Protein AF-A0AAE1V1W0-F1 (afdb_monomer)

Foldseek 3Di:
DVVVVVVVVVVVVVVVVVVPPPPPPPPDDDDDDDPVDDPDDPDLRVVVVCVVPPPPPDQAEDAPDAAQPDDDPHHDQLVVVLVVLQVVLVSQCVVCPPPPDGHFYEDDNHADDLVRLLSNCLRNLVRGAAYEHEDQQQEEQPDPCSLVLLVDLVSLLVVLVSVVSNVVSCVVSVGNHYYDHPYYQNYPPNHYPPDSPDPSVVSSVVSSVCSNVPDDPQPFPFDFDPDDPDDDDGDTDGDRPPDPDD

pLDDT: mean 72.76, std 20.19, range [32.19, 97.06]

Radius of gyration: 28.78 Å; Cα contacts (8 Å, |Δi|>4): 276; chains: 1; bounding box: 91×74×62 Å

InterPro domains:
  IPR005199 Glycoside hydrolase, family 79 [PF03662] (65-202)
  IPR017853 Glycoside hydrolase superfamily [SSF51445] (65-202)

Secondary structure (DSSP, 8-state):
-HHHHHHHHHHHHHHHHHHT--------------TTS-S--SSHHHHHHHHT-TT-----EE---SSTTTTSS----HHHHHHHHHHHHHHHHHHTTT-S---EEEEEEEE--HHHHHHHHHHHTTS-SEEEEEE--SEETT-TTHHHHHH-HHHHTHHHHHHHHHHHHHHHTT--PEEEEEEE-SEESS--TTTTTSHHHHHHHHHHHHHHTSS----B--------SSS--------BTT----

Organism: NCBI:txid243964

Sequence (246 aa):
MASLFSCFLGLYFMLLLMYCSQSSRILEGTLYIDGSAAIAKINEDFICATLDYPTLDVQNFFFPGNELNGLAGATIAADQYSRDVITLHKLVQDIYKGKDVMPLILAPGGIFDAVWFSKFIDKASNSLQVVTHHIYNVGAGNDSKLVQKILYPSHLDEDSKIFRNLQGILCNYGTSAVAWVGESGGVFNSGRDLVSNTFVSSDGITLLLINMHGGTTVNVSLSVGLADAYKTPVLLRITNDQNLKH

Nearest PDB structures (foldseek):
  5e98-assembly1_A  TM=8.658E-01  e=5.482E-08  Homo sapiens
  8cqi-assembly1_A  TM=8.620E-01  e=7.967E-08  Homo sapiens
  8e07-assembly1_A  TM=8.560E-01  e=6.608E-08  Homo sapiens
  5l9z-assembly1_A  TM=8.672E-01  e=1.581E-07  Homo sapiens
  6zdm-assembly1_AAA  TM=8.629E-01  e=2.298E-07  Homo sapiens

Mean predicted aligned error: 15.81 Å

Structure (mmCIF, N/CA/C/O backbone):
data_AF-A0AAE1V1W0-F1
#
_entry.id   AF-A0AAE1V1W0-F1
#
loop_
_atom_site.group_PDB
_atom_site.id
_atom_site.type_symbol
_atom_site.label_atom_id
_atom_site.label_alt_id
_atom_site.label_comp_id
_atom_site.label_asym_id
_atom_site.label_entity_id
_atom_site.label_seq_id
_atom_site.pdbx_PDB_ins_code
_atom_site.Cartn_x
_atom_site.Cartn_y
_atom_site.Cartn_z
_atom_site.occupancy
_atom_site.B_iso_or_equiv
_atom_site.auth_seq_id
_atom_site.auth_comp_id
_atom_site.auth_asym_id
_atom_site.auth_atom_id
_atom_site.pdbx_PDB_model_num
ATOM 1 N N . MET A 1 1 ? -75.968 10.535 -26.976 1.00 53.94 1 MET A N 1
ATOM 2 C CA . MET A 1 1 ? -74.744 9.815 -26.546 1.00 53.94 1 MET A CA 1
ATOM 3 C C . MET A 1 1 ? -73.443 10.519 -26.949 1.00 53.94 1 MET A C 1
ATOM 5 O O . MET A 1 1 ? -72.463 10.343 -26.244 1.00 53.94 1 MET A O 1
ATOM 9 N N . ALA A 1 2 ? -73.418 11.366 -27.990 1.00 52.56 2 ALA A N 1
ATOM 10 C CA . ALA A 1 2 ? -72.211 12.113 -28.378 1.00 52.56 2 ALA A CA 1
ATOM 11 C C . ALA A 1 2 ? -71.812 13.262 -27.418 1.00 52.56 2 ALA A C 1
ATOM 13 O O . ALA A 1 2 ? -70.627 13.519 -27.257 1.00 52.56 2 ALA A O 1
ATOM 14 N N . SER A 1 3 ? -72.759 13.921 -26.730 1.00 55.62 3 SER A N 1
ATOM 15 C CA . SER A 1 3 ? -72.440 15.079 -25.866 1.00 55.62 3 SER A CA 1
ATOM 16 C C . SER A 1 3 ? -71.793 14.716 -24.524 1.00 55.62 3 SER A C 1
ATOM 18 O O . SER A 1 3 ? -70.996 15.487 -24.001 1.00 55.62 3 SER A O 1
ATOM 20 N N . LEU A 1 4 ? -72.091 13.532 -23.978 1.00 54.47 4 LEU A N 1
ATOM 21 C CA . LEU A 1 4 ? -71.487 13.056 -22.728 1.00 54.47 4 LEU A CA 1
ATOM 22 C C . LEU A 1 4 ? -70.007 12.696 -22.920 1.00 54.47 4 LEU A C 1
ATOM 24 O O . LEU A 1 4 ? -69.193 13.000 -22.055 1.00 54.47 4 LEU A O 1
ATOM 28 N N . PHE A 1 5 ? -69.636 12.136 -24.077 1.00 58.16 5 PHE A N 1
ATOM 29 C CA . PHE A 1 5 ? -68.247 11.773 -24.383 1.00 58.16 5 PHE A CA 1
ATOM 30 C C . PHE A 1 5 ? -67.328 13.001 -24.501 1.00 58.16 5 PHE A C 1
ATOM 32 O O . PHE A 1 5 ? -66.190 12.969 -24.035 1.00 58.16 5 PHE A O 1
ATOM 39 N N . SER A 1 6 ? -67.834 14.114 -25.044 1.00 58.25 6 SER A N 1
ATOM 40 C CA . SER A 1 6 ? -67.089 15.377 -25.129 1.00 58.25 6 SER A CA 1
ATOM 41 C C . SER A 1 6 ? -66.817 16.000 -23.753 1.00 58.25 6 SER A C 1
ATOM 43 O O . SER A 1 6 ? -65.741 16.556 -23.540 1.00 58.25 6 SER A O 1
ATOM 45 N N . CYS A 1 7 ? -67.743 15.863 -22.795 1.00 59.81 7 CYS A N 1
ATOM 46 C CA . CYS A 1 7 ? -67.535 16.340 -21.424 1.00 59.81 7 CYS A CA 1
ATOM 47 C C . CYS A 1 7 ? -66.462 15.537 -20.675 1.00 59.81 7 CYS A C 1
ATOM 49 O O . CYS A 1 7 ? -65.636 16.134 -19.986 1.00 59.81 7 CYS A O 1
ATOM 51 N N . PHE A 1 8 ? -66.428 14.209 -20.830 1.00 62.69 8 PHE A N 1
ATOM 52 C CA . PHE A 1 8 ? -65.421 13.376 -20.159 1.00 62.69 8 PHE A CA 1
ATOM 53 C C . PHE A 1 8 ? -64.007 13.601 -20.706 1.00 62.69 8 PHE A C 1
ATOM 55 O O . PHE A 1 8 ? -63.056 13.634 -19.927 1.00 62.69 8 PHE A O 1
ATOM 62 N N . LEU A 1 9 ? -63.863 13.839 -22.015 1.00 65.38 9 LEU A N 1
ATOM 63 C CA . LEU A 1 9 ? -62.565 14.160 -22.610 1.00 65.38 9 LEU A CA 1
ATOM 64 C C . LEU A 1 9 ? -62.051 15.535 -22.148 1.00 65.38 9 LEU A C 1
ATOM 66 O O . LEU A 1 9 ? -60.865 15.679 -21.862 1.00 65.38 9 LEU A O 1
ATOM 70 N N . GLY A 1 10 ? -62.945 16.521 -22.003 1.00 68.44 10 GLY A N 1
ATOM 71 C CA . GLY A 1 10 ? -62.604 17.846 -21.473 1.00 68.44 10 GLY A CA 1
ATOM 72 C C . GLY A 1 10 ? -62.166 17.817 -20.004 1.00 68.44 10 GLY A C 1
ATOM 73 O O . GLY A 1 10 ? -61.178 18.455 -19.647 1.00 68.44 10 GLY A O 1
ATOM 74 N N . LEU A 1 11 ? -62.847 17.030 -19.163 1.00 66.62 11 LEU A N 1
ATOM 75 C CA . LEU A 1 11 ? -62.463 16.826 -17.759 1.00 66.62 11 LEU A CA 1
ATOM 76 C C . LEU A 1 11 ? -61.125 16.090 -17.626 1.00 66.62 11 LEU A C 1
ATOM 78 O O . LEU A 1 11 ? -60.307 16.469 -16.791 1.00 66.62 11 LEU A O 1
ATOM 82 N N . TYR A 1 12 ? -60.870 15.090 -18.474 1.00 69.06 12 TYR A N 1
ATOM 83 C CA . TYR A 1 12 ? -59.588 14.383 -18.505 1.00 69.06 12 TYR A CA 1
ATOM 84 C C . TYR A 1 12 ? -58.437 15.300 -18.942 1.00 69.06 12 TYR A C 1
ATOM 86 O O . TYR A 1 12 ? -57.369 15.274 -18.337 1.00 69.06 12 TYR A O 1
ATOM 94 N N . PHE A 1 13 ? -58.663 16.171 -19.932 1.00 65.25 13 PHE A N 1
ATOM 95 C CA . PHE A 1 13 ? -57.659 17.137 -20.389 1.00 65.25 13 PHE A CA 1
ATOM 96 C C . PHE A 1 13 ? -57.386 18.238 -19.349 1.00 65.25 13 PHE A C 1
ATOM 98 O O . PHE A 1 13 ? -56.236 18.618 -19.149 1.00 65.25 13 PHE A O 1
ATOM 105 N N . MET A 1 14 ? -58.414 18.700 -18.625 1.00 63.81 14 MET A N 1
ATOM 106 C CA . MET A 1 14 ? -58.261 19.622 -17.486 1.00 63.81 14 MET A CA 1
ATOM 107 C C . MET A 1 14 ? -57.487 18.985 -16.322 1.00 63.81 14 MET A C 1
ATOM 109 O O . MET A 1 14 ? -56.616 19.629 -15.740 1.00 63.81 14 MET A O 1
ATOM 113 N N . LEU A 1 15 ? -57.747 17.710 -16.013 1.00 62.84 15 LEU A N 1
ATOM 114 C CA . LEU A 1 15 ? -56.989 16.959 -15.006 1.00 62.84 15 LEU A CA 1
ATOM 115 C C . LEU A 1 15 ? -55.528 16.734 -15.432 1.00 62.84 15 LEU A C 1
ATOM 117 O O . LEU A 1 15 ? -54.634 16.846 -14.596 1.00 62.84 15 LEU A O 1
ATOM 121 N N . LEU A 1 16 ? -55.263 16.494 -16.723 1.00 60.56 16 LEU A N 1
ATOM 122 C CA . LEU A 1 16 ? -53.900 16.399 -17.267 1.00 60.56 16 LEU A CA 1
ATOM 123 C C . LEU A 1 16 ? -53.148 17.738 -17.214 1.00 60.56 16 LEU A C 1
ATOM 125 O O . LEU A 1 16 ? -51.965 17.757 -16.879 1.00 60.56 16 LEU A O 1
ATOM 129 N N . LEU A 1 17 ? -53.829 18.857 -17.487 1.00 57.91 17 LEU A N 1
ATOM 130 C CA . LEU A 1 17 ? -53.253 20.201 -17.362 1.00 57.91 17 LEU A CA 1
ATOM 131 C C . LEU A 1 17 ? -52.944 20.561 -15.898 1.00 57.91 17 LEU A C 1
ATOM 133 O O . LEU A 1 17 ? -51.927 21.199 -15.641 1.00 57.91 17 LEU A O 1
ATOM 137 N N . MET A 1 18 ? -53.748 20.096 -14.932 1.00 56.03 18 MET A N 1
ATOM 138 C CA . MET A 1 18 ? -53.449 20.243 -13.497 1.00 56.03 18 MET A CA 1
ATOM 139 C C . MET A 1 18 ? -52.295 19.348 -13.013 1.00 56.03 18 MET A C 1
ATOM 141 O O . MET A 1 18 ? -51.579 19.727 -12.089 1.00 56.03 18 MET A O 1
ATOM 145 N N . TYR A 1 19 ? -52.077 18.179 -13.626 1.00 52.38 19 TYR A N 1
ATOM 146 C CA . TYR A 1 19 ? -50.937 17.311 -13.291 1.00 52.38 19 TYR A CA 1
ATOM 147 C C . TYR A 1 19 ? -49.599 17.859 -13.821 1.00 52.38 19 TYR A C 1
ATOM 149 O O . TYR A 1 19 ? -48.536 17.515 -13.306 1.00 52.38 19 TYR A O 1
ATOM 157 N N . CYS A 1 20 ? -49.651 18.760 -14.807 1.00 46.25 20 CYS A N 1
ATOM 158 C CA . CYS A 1 20 ? -48.499 19.459 -15.374 1.00 46.25 20 CYS A CA 1
ATOM 159 C C . CYS A 1 20 ? -48.350 20.890 -14.818 1.00 46.25 20 CYS A C 1
ATOM 161 O O . CYS A 1 20 ? -48.001 21.821 -15.539 1.00 46.25 20 CYS A O 1
ATOM 163 N N . SER A 1 21 ? -48.610 21.083 -13.523 1.00 50.16 21 SER A N 1
ATOM 164 C CA . SER A 1 21 ? -48.250 22.314 -12.809 1.00 50.16 21 SER A CA 1
ATOM 165 C C . SER A 1 21 ? -47.586 22.024 -11.462 1.00 50.16 21 SER A C 1
ATOM 167 O O . SER A 1 21 ? -47.847 22.705 -10.466 1.00 50.16 21 SER A O 1
ATOM 169 N N . GLN A 1 22 ? -46.706 21.018 -11.403 1.00 53.62 22 GLN A N 1
ATOM 170 C CA . GLN A 1 22 ? -45.717 20.993 -10.330 1.00 53.62 22 GLN A CA 1
ATOM 171 C C . GLN A 1 22 ? -44.742 22.141 -10.577 1.00 53.62 22 GLN A C 1
ATOM 173 O O . GLN A 1 22 ? -43.796 22.030 -11.350 1.00 53.62 22 GLN A O 1
ATOM 178 N N . SER A 1 23 ? -45.028 23.275 -9.941 1.00 54.66 23 SER A N 1
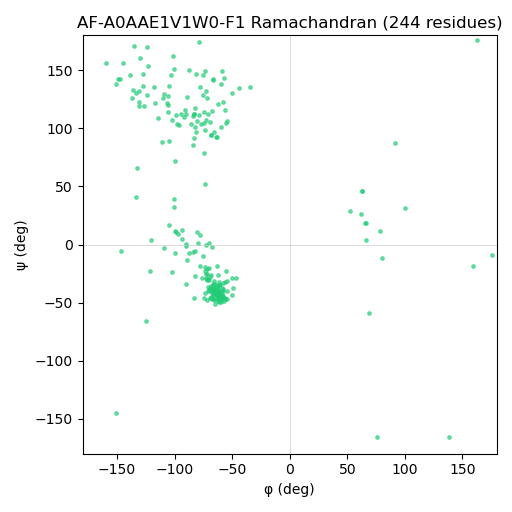ATOM 179 C CA . SER A 1 23 ? -44.055 24.341 -9.757 1.00 54.66 23 SER A CA 1
ATOM 180 C C . SER A 1 23 ? -42.839 23.720 -9.078 1.00 54.66 23 SER A C 1
ATOM 182 O O . SER A 1 23 ? -42.889 23.356 -7.900 1.00 54.66 23 SER A O 1
ATOM 184 N N . SER A 1 24 ? -41.762 23.535 -9.840 1.00 54.66 24 SER A N 1
ATOM 185 C CA . SER A 1 24 ? -40.445 23.267 -9.288 1.00 54.66 24 SER A CA 1
ATOM 186 C C . SER A 1 24 ? -40.103 24.461 -8.405 1.00 54.66 24 SER A C 1
ATOM 188 O O . SER A 1 24 ? -39.768 25.535 -8.907 1.00 54.66 24 SER A O 1
ATOM 190 N N . ARG A 1 25 ? -40.253 24.305 -7.086 1.00 51.91 25 ARG A N 1
ATOM 191 C CA . ARG A 1 25 ? -39.795 25.308 -6.127 1.00 51.91 25 ARG A CA 1
ATOM 192 C C . ARG A 1 25 ? -38.274 25.358 -6.221 1.00 51.91 25 ARG A C 1
ATOM 194 O O . ARG A 1 25 ? -37.592 24.525 -5.635 1.00 51.91 25 ARG A O 1
ATOM 201 N N . ILE A 1 26 ? -37.756 26.308 -6.991 1.00 51.34 26 ILE A N 1
ATOM 202 C CA . ILE A 1 26 ? -36.340 26.657 -6.962 1.00 51.34 26 ILE A CA 1
ATOM 203 C C . ILE A 1 26 ? -36.129 27.395 -5.642 1.00 51.34 26 ILE A C 1
ATOM 205 O O . ILE A 1 26 ? -36.627 28.504 -5.452 1.00 51.34 26 ILE A O 1
ATOM 209 N N . LEU A 1 27 ? -35.478 26.729 -4.691 1.00 45.75 27 LEU A N 1
ATOM 210 C CA . LEU A 1 27 ? -35.054 27.346 -3.444 1.00 45.75 27 LEU A CA 1
ATOM 211 C C . LEU A 1 27 ? -33.744 28.085 -3.741 1.00 45.75 27 LEU A C 1
ATOM 213 O O . LEU A 1 27 ? -32.684 27.469 -3.803 1.00 45.75 27 LEU A O 1
ATOM 217 N N . GLU A 1 28 ? -33.820 29.389 -3.998 1.00 46.62 28 GLU A N 1
ATOM 218 C CA . GLU A 1 28 ? -32.618 30.216 -4.112 1.00 46.62 28 GLU A CA 1
ATOM 219 C C . GLU A 1 28 ? -31.991 30.370 -2.722 1.00 46.62 28 GLU A C 1
ATOM 221 O O . GLU A 1 28 ? -32.573 30.969 -1.818 1.00 46.62 28 GLU A O 1
ATOM 226 N N . GLY A 1 29 ? -30.815 29.770 -2.539 1.00 49.72 29 GLY A N 1
ATOM 227 C CA . GLY A 1 29 ? -29.989 29.931 -1.350 1.00 49.72 29 GLY A CA 1
ATOM 228 C C . GLY A 1 29 ? -28.787 30.811 -1.667 1.00 49.72 29 GLY A C 1
ATOM 229 O O . GLY A 1 29 ? -28.054 30.545 -2.617 1.00 49.72 29 GLY A O 1
ATOM 230 N N . THR A 1 30 ? -28.564 31.848 -0.867 1.00 47.75 30 THR A N 1
ATOM 231 C CA . THR A 1 30 ? -27.369 32.690 -0.978 1.00 47.75 30 THR A CA 1
ATOM 232 C C . THR A 1 30 ? -26.268 32.112 -0.093 1.00 47.75 30 THR A C 1
ATOM 234 O O . THR A 1 30 ? -26.389 32.125 1.131 1.00 47.75 30 THR A O 1
ATOM 237 N N . LEU A 1 31 ? -25.190 31.605 -0.698 1.00 42.28 31 LEU A N 1
ATOM 238 C CA . LEU A 1 31 ? -24.003 31.138 0.022 1.00 42.28 31 LEU A CA 1
ATOM 239 C C . LEU A 1 31 ? -23.088 32.328 0.344 1.00 42.28 31 LEU A C 1
ATOM 241 O O . LEU A 1 31 ? -22.494 32.919 -0.557 1.00 42.28 31 LEU A O 1
ATOM 245 N N . TYR A 1 32 ? -22.955 32.662 1.627 1.00 47.75 32 TYR A N 1
ATOM 246 C CA . TYR A 1 32 ? -21.957 33.617 2.113 1.00 47.75 32 TYR A CA 1
ATOM 247 C C . TYR A 1 32 ? -20.706 32.864 2.572 1.00 47.75 32 TYR A C 1
ATOM 249 O O . TYR A 1 32 ? -20.746 32.145 3.567 1.00 47.75 32 TYR A O 1
ATOM 257 N N . ILE A 1 33 ? -19.596 33.033 1.848 1.00 53.56 33 ILE A N 1
ATOM 258 C CA . ILE A 1 33 ? -18.285 32.514 2.255 1.00 53.56 33 ILE A CA 1
ATOM 259 C C . ILE A 1 33 ? -17.536 33.644 2.963 1.00 53.56 33 ILE A C 1
ATOM 261 O O . ILE A 1 33 ? -17.034 34.565 2.318 1.00 53.56 33 ILE A O 1
ATOM 265 N N . ASP A 1 34 ? -17.485 33.591 4.292 1.00 57.88 34 ASP A N 1
ATOM 266 C CA . ASP A 1 34 ? -16.660 34.496 5.090 1.00 57.88 34 ASP A CA 1
ATOM 267 C C . ASP A 1 34 ? -15.193 34.041 5.030 1.00 57.88 34 ASP A C 1
ATOM 269 O O . ASP A 1 34 ? -14.798 33.063 5.658 1.00 57.88 34 ASP A O 1
ATOM 273 N N . GLY A 1 35 ? -14.375 34.747 4.246 1.00 51.53 35 GLY A N 1
ATOM 274 C CA . GLY A 1 35 ? -12.949 34.448 4.081 1.00 51.53 35 GLY A CA 1
ATOM 275 C C . GLY A 1 35 ? -12.070 34.798 5.289 1.00 51.53 35 GLY A C 1
ATOM 276 O O . GLY A 1 35 ? -10.859 34.599 5.220 1.00 51.53 35 GLY A O 1
ATOM 277 N N . SER A 1 36 ? -12.638 35.343 6.372 1.00 63.47 36 SER A N 1
ATOM 278 C CA . SER A 1 36 ? -11.893 35.718 7.582 1.00 63.47 36 SER A CA 1
ATOM 279 C C . SER A 1 36 ? -11.773 34.589 8.615 1.00 63.47 36 SER A C 1
ATOM 281 O O . SER A 1 36 ? -10.929 34.669 9.511 1.00 63.47 36 SER A O 1
ATOM 283 N N . ALA A 1 37 ? -12.546 33.508 8.462 1.00 51.81 37 ALA A N 1
ATOM 284 C CA . ALA A 1 37 ? -12.490 32.320 9.306 1.00 51.81 37 ALA A CA 1
ATOM 285 C C . ALA A 1 37 ? -12.546 31.042 8.455 1.00 51.81 37 ALA A C 1
ATOM 287 O O . ALA A 1 37 ? -13.389 30.895 7.575 1.00 51.81 37 ALA A O 1
ATOM 288 N N . ALA A 1 38 ? -11.656 30.083 8.726 1.00 48.50 38 ALA A N 1
ATOM 289 C CA . ALA A 1 38 ? -11.769 28.756 8.128 1.00 48.50 38 ALA A CA 1
ATOM 290 C C . ALA A 1 38 ? -13.024 28.066 8.689 1.00 48.50 38 ALA A C 1
ATOM 292 O O . ALA A 1 38 ? -13.084 27.793 9.885 1.00 48.50 38 ALA A O 1
ATOM 293 N N . ILE A 1 39 ? -14.011 27.806 7.824 1.00 51.88 39 ILE A N 1
ATOM 294 C CA . ILE A 1 39 ? -15.275 27.131 8.180 1.00 51.88 39 ILE A CA 1
ATOM 295 C C . ILE A 1 39 ? -15.052 25.626 8.414 1.00 51.88 39 ILE A C 1
ATOM 297 O O . ILE A 1 39 ? -15.816 24.993 9.131 1.00 51.88 39 ILE A O 1
ATOM 301 N N . ALA A 1 40 ? -13.982 25.070 7.843 1.00 45.41 40 ALA A N 1
ATOM 302 C CA . ALA A 1 40 ? -13.532 23.706 8.073 1.00 45.41 40 ALA A CA 1
ATOM 303 C C . ALA A 1 40 ? -12.003 23.646 7.985 1.00 45.41 40 ALA A C 1
ATOM 305 O O . ALA A 1 40 ? -11.391 24.320 7.147 1.00 45.41 40 ALA A O 1
ATOM 306 N N . LYS A 1 41 ? -11.375 22.838 8.837 1.00 47.16 41 LYS A N 1
ATOM 307 C CA . LYS A 1 41 ? -9.970 22.437 8.694 1.00 47.16 41 LYS A CA 1
ATOM 308 C C . LYS A 1 41 ? -9.915 21.020 8.118 1.00 47.16 41 LYS A C 1
ATOM 310 O O . LYS A 1 41 ? -10.891 20.283 8.134 1.00 47.16 41 LYS A O 1
ATOM 315 N N . ILE A 1 42 ? -8.768 20.617 7.573 1.00 50.28 42 ILE A N 1
ATOM 316 C CA . ILE A 1 42 ? -8.551 19.217 7.173 1.00 50.28 42 ILE A CA 1
ATOM 317 C C . ILE A 1 42 ? -8.332 18.414 8.468 1.00 50.28 42 ILE A C 1
ATOM 319 O O . ILE A 1 42 ? -7.204 18.208 8.906 1.00 50.28 42 ILE A O 1
ATOM 323 N N . ASN A 1 43 ? -9.423 18.098 9.159 1.00 59.56 43 ASN A N 1
ATOM 324 C CA . ASN A 1 43 ? -9.496 17.370 10.428 1.00 59.56 43 ASN A CA 1
ATOM 325 C C . ASN A 1 43 ? -10.847 16.610 10.480 1.00 59.56 43 ASN A C 1
ATOM 327 O O . ASN A 1 43 ? -11.322 16.136 9.448 1.00 59.56 43 ASN A O 1
ATOM 331 N N . GLU A 1 44 ? -11.470 16.485 11.656 1.00 60.56 44 GLU A N 1
ATOM 332 C CA . GLU A 1 44 ? -12.825 15.934 11.822 1.00 60.56 44 GLU A CA 1
ATOM 333 C C . GLU A 1 44 ? -13.874 16.566 10.890 1.00 60.56 44 GLU A C 1
ATOM 335 O O . GLU A 1 44 ? -14.782 15.863 10.448 1.00 60.56 44 GLU A O 1
ATOM 340 N N . ASP A 1 45 ? -13.695 17.833 10.496 1.00 62.75 45 ASP A N 1
ATOM 341 C CA . ASP A 1 45 ? -14.627 18.555 9.627 1.00 62.75 45 ASP A CA 1
ATOM 342 C C . ASP A 1 45 ? -14.765 17.894 8.243 1.00 62.75 45 ASP A C 1
ATOM 344 O O . ASP A 1 45 ? -15.851 17.895 7.669 1.00 62.75 45 ASP A O 1
ATOM 348 N N . PHE A 1 46 ? -13.703 17.268 7.711 1.00 62.44 46 PHE A N 1
ATOM 349 C CA . PHE A 1 46 ? -13.772 16.531 6.438 1.00 62.44 46 PHE A CA 1
ATOM 350 C C . PHE A 1 46 ? -14.602 15.245 6.565 1.00 62.44 46 PHE A C 1
ATOM 352 O O . PHE A 1 46 ? -15.379 14.897 5.671 1.00 62.44 46 PHE A O 1
ATOM 359 N N . ILE A 1 47 ? -14.458 14.545 7.694 1.00 62.47 47 ILE A N 1
ATOM 360 C CA . ILE A 1 47 ? -15.204 13.315 7.973 1.00 62.47 47 ILE A CA 1
ATOM 361 C C . ILE A 1 47 ? -16.689 13.641 8.156 1.00 62.47 47 ILE A C 1
ATOM 363 O O . ILE A 1 47 ? -17.540 12.996 7.544 1.00 62.47 47 ILE A O 1
ATOM 367 N N . CYS A 1 48 ? -16.990 14.669 8.951 1.00 60.62 48 CYS A N 1
ATOM 368 C CA . CYS A 1 48 ? -18.349 15.150 9.188 1.00 60.62 48 CYS A CA 1
ATOM 369 C C . CYS A 1 48 ? -19.002 15.655 7.897 1.00 60.62 48 CYS A C 1
ATOM 371 O O . CYS A 1 48 ? -20.113 15.240 7.582 1.00 60.62 48 CYS A O 1
ATOM 373 N N . ALA A 1 49 ? -18.281 16.441 7.089 1.00 60.97 49 ALA A N 1
ATOM 374 C CA . ALA A 1 49 ? -18.787 16.902 5.800 1.00 60.97 49 ALA A CA 1
ATOM 375 C C . ALA A 1 49 ? -19.158 15.732 4.881 1.00 60.97 49 ALA A C 1
ATOM 377 O O . ALA A 1 49 ? -20.193 15.783 4.233 1.00 60.97 49 ALA A O 1
ATOM 378 N N . THR A 1 50 ? -18.368 14.654 4.850 1.00 59.75 50 THR A N 1
ATOM 379 C CA . THR A 1 50 ? -18.687 13.472 4.025 1.00 59.75 50 THR A CA 1
ATOM 380 C C . THR A 1 50 ? -19.973 12.774 4.491 1.00 59.75 50 THR A C 1
ATOM 382 O O . THR A 1 50 ? -20.735 12.280 3.664 1.00 59.75 50 THR A O 1
ATOM 385 N N . LEU A 1 51 ? -20.254 12.772 5.798 1.00 60.31 51 LEU A N 1
ATOM 386 C CA . LEU A 1 51 ? -21.479 12.202 6.372 1.00 60.31 51 LEU A CA 1
ATOM 387 C C . LEU A 1 51 ? -22.738 13.040 6.114 1.00 60.31 51 LEU A C 1
ATOM 389 O O . LEU A 1 51 ? -23.831 12.479 6.029 1.00 60.31 51 LEU A O 1
ATOM 393 N N . ASP A 1 52 ? -22.594 14.358 5.978 1.00 61.44 52 ASP A N 1
ATOM 394 C CA . ASP A 1 52 ? -23.710 15.283 5.746 1.00 61.44 52 ASP A CA 1
ATOM 395 C C . ASP A 1 52 ? -24.257 15.231 4.304 1.00 61.44 52 ASP A C 1
ATOM 397 O O . ASP A 1 52 ? -25.329 15.776 4.027 1.00 61.44 52 ASP A O 1
ATOM 401 N N . TYR A 1 53 ? -23.567 14.539 3.387 1.00 59.78 53 TYR A N 1
ATOM 402 C CA . TYR A 1 53 ? -24.009 14.310 2.007 1.00 59.78 53 TYR A CA 1
ATOM 403 C C . TYR A 1 53 ? -24.507 12.863 1.804 1.00 59.78 53 TYR A C 1
ATOM 405 O O . TYR A 1 53 ? -23.745 12.001 1.366 1.00 59.78 53 TYR A O 1
ATOM 413 N N . PRO A 1 54 ? -25.806 12.576 2.030 1.00 51.81 54 PRO A N 1
ATOM 414 C CA . PRO A 1 54 ? -26.367 11.217 2.008 1.00 51.81 54 PRO A CA 1
ATOM 415 C C . PRO A 1 54 ? -26.384 10.535 0.627 1.00 51.81 54 PRO A C 1
ATOM 417 O O . PRO A 1 54 ? -26.837 9.401 0.515 1.00 51.81 54 PRO A O 1
ATOM 420 N N . THR A 1 55 ? -25.938 11.211 -0.436 1.00 50.38 55 THR A N 1
ATOM 421 C CA . THR A 1 55 ? -25.873 10.672 -1.806 1.00 50.38 55 THR A CA 1
ATOM 422 C C . THR A 1 55 ? -24.482 10.188 -2.209 1.00 50.38 55 THR A C 1
ATOM 424 O O . THR A 1 55 ? -24.326 9.609 -3.284 1.00 50.38 55 THR A O 1
ATOM 427 N N . LEU A 1 56 ? -23.466 10.424 -1.378 1.00 52.94 56 LEU A N 1
ATOM 428 C CA . LEU A 1 56 ? -22.130 9.892 -1.583 1.00 52.94 56 LEU A CA 1
ATOM 429 C C . LEU A 1 56 ? -22.083 8.470 -1.012 1.00 52.94 56 LEU A C 1
ATOM 431 O O . LEU A 1 56 ? -21.683 8.247 0.125 1.00 52.94 56 LEU A O 1
ATOM 435 N N . ASP A 1 57 ? -22.496 7.503 -1.830 1.00 47.91 57 ASP A N 1
ATOM 436 C CA . ASP A 1 57 ? -22.345 6.062 -1.581 1.00 47.91 57 ASP A CA 1
ATOM 437 C C . ASP A 1 57 ? -20.865 5.658 -1.778 1.00 47.91 57 ASP A C 1
ATOM 439 O O . ASP A 1 57 ? -20.502 4.810 -2.595 1.00 47.91 57 ASP A O 1
ATOM 443 N N . VAL A 1 58 ? -19.958 6.369 -1.101 1.00 52.16 58 VAL A N 1
ATOM 444 C CA . VAL A 1 58 ? -18.533 6.040 -1.092 1.00 52.16 58 VAL A CA 1
ATOM 445 C C . VAL A 1 58 ? -18.393 4.835 -0.178 1.00 52.16 58 VAL A C 1
ATOM 447 O O . VAL A 1 58 ? -18.865 4.849 0.959 1.00 52.16 58 VAL A O 1
ATOM 450 N N . GLN A 1 59 ? -17.728 3.777 -0.641 1.00 52.12 59 GLN A N 1
ATOM 451 C CA . GLN A 1 59 ? -17.177 2.794 0.287 1.00 52.12 59 GLN A CA 1
ATOM 452 C C . GLN A 1 59 ? -16.273 3.557 1.254 1.00 52.12 59 GLN A C 1
ATOM 454 O O . GLN A 1 59 ? -15.201 4.019 0.875 1.00 52.12 59 GLN A O 1
ATOM 459 N N . ASN A 1 60 ? -16.759 3.769 2.477 1.00 69.12 60 ASN A N 1
ATOM 460 C CA . ASN A 1 60 ? -16.086 4.639 3.425 1.00 69.12 60 ASN A CA 1
ATOM 461 C C . ASN A 1 60 ? -14.849 3.908 3.946 1.00 69.12 60 ASN A C 1
ATOM 463 O O . ASN A 1 60 ? -14.935 2.985 4.760 1.00 69.12 60 ASN A O 1
ATOM 467 N N . PHE A 1 61 ? -13.691 4.316 3.450 1.00 66.00 61 PHE A N 1
ATOM 468 C CA . PHE A 1 61 ? -12.402 3.927 3.982 1.00 66.00 61 PHE A CA 1
ATOM 469 C C . PHE A 1 61 ? -11.559 5.169 4.260 1.00 66.00 61 PHE A C 1
ATOM 471 O O . PHE A 1 61 ? -11.648 6.167 3.546 1.00 66.00 61 PHE A O 1
ATOM 478 N N . PHE A 1 62 ? -10.723 5.105 5.293 1.00 75.44 62 PHE A N 1
ATOM 479 C CA . PHE A 1 62 ? -9.781 6.175 5.615 1.00 75.44 62 PHE A CA 1
ATOM 480 C C . PHE A 1 62 ? -8.347 5.754 5.312 1.00 75.44 62 PHE A C 1
ATOM 482 O O . PHE A 1 62 ? -7.892 4.714 5.790 1.00 75.44 62 PHE A O 1
ATOM 489 N N . PHE A 1 63 ? -7.642 6.614 4.570 1.00 75.81 63 PHE A N 1
ATOM 490 C CA . PHE A 1 63 ? -6.208 6.531 4.297 1.00 75.81 63 PHE A CA 1
ATOM 491 C C . PHE A 1 63 ? -5.493 7.725 4.952 1.00 75.81 63 PHE A C 1
ATOM 493 O O . PHE A 1 63 ? -5.650 8.852 4.481 1.00 75.81 63 PHE A O 1
ATOM 500 N N . PRO A 1 64 ? -4.706 7.526 6.026 1.00 72.00 64 PRO A N 1
ATOM 501 C CA . PRO A 1 64 ? -4.071 8.628 6.755 1.00 72.00 64 PRO A CA 1
ATOM 502 C C . PRO A 1 64 ? -2.824 9.221 6.073 1.00 72.00 64 PRO A C 1
ATOM 504 O O . PRO A 1 64 ? -2.124 10.036 6.670 1.00 72.00 64 PRO A O 1
ATOM 507 N N . GLY A 1 65 ? -2.510 8.824 4.838 1.00 81.12 65 GLY A N 1
ATOM 508 C CA . GLY A 1 65 ? -1.380 9.349 4.076 1.00 81.12 65 GLY A CA 1
ATOM 509 C C . GLY A 1 65 ? -0.990 8.453 2.904 1.00 81.12 65 GLY A C 1
ATOM 510 O O . GLY A 1 65 ? -1.547 7.370 2.743 1.00 81.12 65 GLY A O 1
ATOM 511 N N . ASN A 1 66 ? -0.019 8.916 2.115 1.00 86.19 66 ASN A N 1
ATOM 512 C CA . ASN A 1 66 ? 0.512 8.214 0.948 1.00 86.19 66 ASN A CA 1
ATOM 513 C C . ASN A 1 66 ? 2.043 8.183 1.007 1.00 86.19 66 ASN A C 1
ATOM 515 O O . ASN A 1 66 ? 2.673 9.236 1.096 1.00 86.19 66 ASN A O 1
ATOM 519 N N . GLU A 1 67 ? 2.632 6.989 0.984 1.00 87.00 67 GLU A N 1
ATOM 520 C CA . GLU A 1 67 ? 4.079 6.731 0.896 1.00 87.00 67 GLU A CA 1
ATOM 521 C C . GLU A 1 67 ? 4.956 7.458 1.931 1.00 87.00 67 GLU A C 1
ATOM 523 O O . GLU A 1 67 ? 6.149 7.708 1.723 1.00 87.00 67 GLU A O 1
ATOM 528 N N . LEU A 1 68 ? 4.385 7.734 3.107 1.00 86.75 68 LEU A N 1
ATOM 529 C CA . LEU A 1 68 ? 5.050 8.454 4.200 1.00 86.75 68 LEU A CA 1
ATOM 530 C C . LEU A 1 68 ? 6.168 7.651 4.878 1.00 86.75 68 LEU A C 1
ATOM 532 O O . LEU A 1 68 ? 6.789 8.123 5.828 1.00 86.75 68 LEU A O 1
ATOM 536 N N . ASN A 1 69 ? 6.444 6.438 4.414 1.00 84.19 69 ASN A N 1
ATOM 537 C CA . ASN A 1 69 ? 7.437 5.549 4.990 1.00 84.19 69 ASN A CA 1
ATOM 538 C C . ASN A 1 69 ? 8.800 5.582 4.274 1.00 84.19 69 ASN A C 1
ATOM 540 O O . ASN A 1 69 ? 9.658 4.769 4.614 1.00 84.19 69 ASN A O 1
ATOM 544 N N . GLY A 1 70 ? 9.045 6.510 3.337 1.00 62.97 70 GLY A N 1
ATOM 545 C CA . GLY A 1 70 ? 10.420 6.706 2.856 1.00 62.97 70 GLY A CA 1
ATOM 546 C C . GLY A 1 70 ? 10.648 7.383 1.510 1.00 62.97 70 GLY A C 1
ATOM 547 O O . GLY A 1 70 ? 11.778 7.795 1.264 1.00 62.97 70 GLY A O 1
ATOM 548 N N . LEU A 1 71 ? 9.655 7.456 0.619 1.00 63.22 71 LEU A N 1
ATOM 549 C CA . LEU A 1 71 ? 9.968 7.585 -0.816 1.00 63.22 71 LEU A CA 1
ATOM 550 C C . LEU A 1 71 ? 9.389 8.825 -1.507 1.00 63.22 71 LEU A C 1
ATOM 552 O O . LEU A 1 71 ? 9.981 9.292 -2.477 1.00 63.22 71 LEU A O 1
ATOM 556 N N . ALA A 1 72 ? 8.326 9.428 -0.971 1.00 64.31 72 ALA A N 1
ATOM 557 C CA . ALA A 1 72 ? 7.606 10.530 -1.619 1.00 64.31 72 ALA A CA 1
ATOM 558 C C . ALA A 1 72 ? 7.957 11.939 -1.080 1.00 64.31 72 ALA A C 1
ATOM 560 O O . ALA A 1 72 ? 7.116 12.834 -1.044 1.00 64.31 72 ALA A O 1
ATOM 561 N N . GLY A 1 73 ? 9.199 12.165 -0.634 1.00 63.75 73 GLY A N 1
ATOM 562 C CA . GLY A 1 73 ? 9.696 13.495 -0.227 1.00 63.75 73 GLY A CA 1
ATOM 563 C C . GLY A 1 73 ? 9.302 13.969 1.182 1.00 63.75 73 GLY A C 1
ATOM 564 O O . GLY A 1 73 ? 9.908 14.911 1.691 1.00 63.75 73 GLY A O 1
ATOM 565 N N . ALA A 1 74 ? 8.369 13.286 1.849 1.00 74.50 74 ALA A N 1
ATOM 566 C CA . ALA A 1 74 ? 8.078 13.438 3.273 1.00 74.50 74 ALA A CA 1
ATOM 567 C C . ALA A 1 74 ? 8.106 12.068 3.963 1.00 74.50 74 ALA A C 1
ATOM 569 O O . ALA A 1 74 ? 7.582 11.087 3.438 1.00 74.50 74 ALA A O 1
ATOM 570 N N . THR A 1 75 ? 8.726 11.996 5.142 1.00 84.44 75 THR A N 1
ATOM 571 C CA . THR A 1 75 ? 8.906 10.736 5.874 1.00 84.44 75 THR A CA 1
ATOM 572 C C . THR A 1 75 ? 8.493 10.861 7.327 1.00 84.44 75 THR A C 1
ATOM 574 O O . THR A 1 75 ? 8.941 11.764 8.032 1.00 84.44 75 THR A O 1
ATOM 577 N N . ILE A 1 76 ? 7.696 9.902 7.786 1.00 90.81 76 ILE A N 1
ATOM 578 C CA . ILE A 1 76 ? 7.252 9.757 9.165 1.00 90.81 76 ILE A CA 1
ATOM 579 C C . ILE A 1 76 ? 7.775 8.423 9.708 1.00 90.81 76 ILE A C 1
ATOM 581 O O . ILE A 1 76 ? 7.724 7.376 9.058 1.00 90.81 76 ILE A O 1
ATOM 585 N N . ALA A 1 77 ? 8.299 8.451 10.931 1.00 94.00 77 ALA A N 1
ATOM 586 C CA . ALA A 1 77 ? 8.706 7.235 11.621 1.00 94.00 77 ALA A CA 1
ATOM 587 C C . ALA A 1 77 ? 7.481 6.364 11.946 1.00 94.00 77 ALA A C 1
ATOM 589 O O . ALA A 1 77 ? 6.452 6.888 12.376 1.00 94.00 77 ALA A O 1
ATOM 590 N N . ALA A 1 78 ? 7.624 5.039 11.838 1.00 95.50 78 ALA A N 1
ATOM 591 C CA . ALA A 1 78 ? 6.554 4.075 12.119 1.00 95.50 78 ALA A CA 1
ATOM 592 C C . ALA A 1 78 ? 5.855 4.334 13.464 1.00 95.50 78 ALA A C 1
ATOM 594 O O . ALA A 1 78 ? 4.637 4.242 13.564 1.00 95.50 78 ALA A O 1
ATOM 595 N N . ASP A 1 79 ? 6.612 4.738 14.485 1.00 95.38 79 ASP A N 1
ATOM 596 C CA . ASP A 1 79 ? 6.099 5.065 15.816 1.00 95.38 79 ASP A CA 1
ATOM 597 C C . ASP A 1 79 ? 5.110 6.231 15.824 1.00 95.38 79 ASP A C 1
ATOM 599 O O . ASP A 1 79 ? 4.108 6.178 16.535 1.00 95.38 79 ASP A O 1
ATOM 603 N N . GLN A 1 80 ? 5.409 7.294 15.074 1.00 95.44 80 GLN A N 1
ATOM 604 C CA . GLN A 1 80 ? 4.520 8.446 14.964 1.00 95.44 80 GLN A CA 1
ATOM 605 C C . GLN A 1 80 ? 3.298 8.078 14.131 1.00 95.44 80 GLN A C 1
ATOM 607 O O . GLN A 1 80 ? 2.180 8.247 14.603 1.00 95.44 80 GLN A O 1
ATOM 612 N N . TYR A 1 81 ? 3.514 7.451 12.976 1.00 95.44 81 TYR A N 1
ATOM 613 C CA . TYR A 1 81 ? 2.427 7.016 12.107 1.00 95.44 81 TYR A CA 1
ATOM 614 C C . TYR A 1 81 ? 1.452 6.062 12.826 1.00 95.44 81 TYR A C 1
ATOM 616 O O . TYR A 1 81 ? 0.239 6.182 12.692 1.00 95.44 81 TYR A O 1
ATOM 624 N N . SER A 1 82 ? 1.963 5.164 13.677 1.00 96.00 82 SER A N 1
ATOM 625 C CA . SER A 1 82 ? 1.135 4.278 14.509 1.00 96.00 82 SER A CA 1
ATOM 626 C C . SER A 1 82 ? 0.225 5.058 15.460 1.00 96.00 82 SER A C 1
ATOM 628 O O . SER A 1 82 ? -0.949 4.725 15.600 1.00 96.00 82 SER A O 1
ATOM 630 N N . ARG A 1 83 ? 0.743 6.112 16.111 1.00 96.00 83 ARG A N 1
ATOM 631 C CA . ARG A 1 83 ? -0.061 6.979 16.992 1.00 96.00 83 ARG A CA 1
ATOM 632 C C . ARG A 1 83 ? -1.143 7.716 16.218 1.00 96.00 83 ARG A C 1
ATOM 634 O O . ARG A 1 83 ? -2.257 7.852 16.725 1.00 96.00 83 ARG A O 1
ATOM 641 N N . ASP A 1 84 ? -0.825 8.152 15.008 1.00 93.69 84 ASP A N 1
ATOM 642 C CA . ASP A 1 84 ? -1.767 8.855 14.143 1.00 93.69 84 ASP A CA 1
ATOM 643 C C . ASP A 1 84 ? -2.898 7.911 13.703 1.00 93.69 84 ASP A C 1
ATOM 645 O O . ASP A 1 84 ? -4.068 8.263 13.832 1.00 93.69 84 ASP A O 1
ATOM 649 N N . VAL A 1 85 ? -2.581 6.666 13.324 1.00 94.88 85 VAL A N 1
ATOM 650 C CA . VAL A 1 85 ? -3.582 5.631 12.993 1.00 94.88 85 VAL A CA 1
ATOM 651 C C . VAL A 1 85 ? -4.465 5.278 14.193 1.00 94.88 85 VAL A C 1
ATOM 653 O O . VAL A 1 85 ? -5.682 5.191 14.052 1.00 94.88 85 VAL A O 1
ATOM 656 N N . ILE A 1 86 ? -3.894 5.125 15.391 1.00 95.88 86 ILE A N 1
ATOM 657 C CA . ILE A 1 86 ? -4.674 4.879 16.618 1.00 95.88 86 ILE A CA 1
ATOM 658 C C . ILE A 1 86 ? -5.604 6.063 16.926 1.00 95.88 86 ILE A C 1
ATOM 660 O O . ILE A 1 86 ? -6.728 5.873 17.391 1.00 95.88 86 ILE A O 1
ATOM 664 N N . THR A 1 87 ? -5.143 7.291 16.686 1.00 94.88 87 THR A N 1
ATOM 665 C CA . THR A 1 87 ? -5.942 8.505 16.899 1.00 94.88 87 THR A CA 1
ATOM 666 C C . THR A 1 87 ? -7.090 8.581 15.896 1.00 94.88 87 THR A C 1
ATOM 668 O O . THR A 1 87 ? -8.232 8.796 16.301 1.00 94.88 87 THR A O 1
ATOM 671 N N . LEU A 1 88 ? -6.813 8.310 14.617 1.00 91.31 88 LEU A N 1
ATOM 672 C CA . LEU A 1 88 ? -7.827 8.195 13.571 1.00 91.31 88 LEU A CA 1
ATOM 673 C C . LEU A 1 88 ? -8.859 7.118 13.915 1.00 91.31 88 LEU A C 1
ATOM 675 O O . LEU A 1 88 ? -10.051 7.368 13.801 1.00 91.31 88 LEU A O 1
ATOM 679 N N . HIS A 1 89 ? -8.425 5.950 14.390 1.00 93.25 89 HIS A N 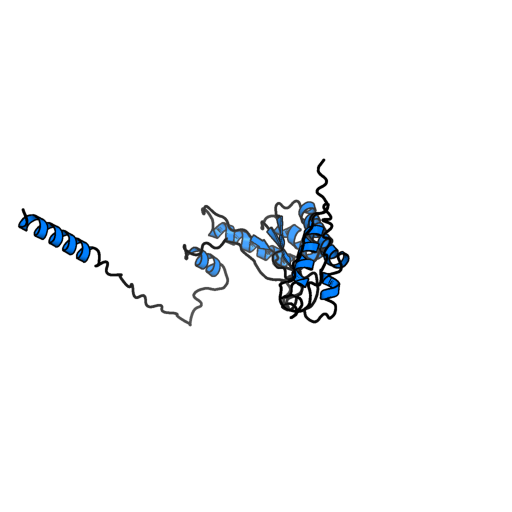1
ATOM 680 C CA . HIS A 1 89 ? -9.322 4.868 14.790 1.00 93.25 89 HIS A CA 1
ATOM 681 C C . HIS A 1 89 ? -10.334 5.297 15.850 1.00 93.25 89 HIS A C 1
ATOM 683 O O . HIS A 1 89 ? -11.526 5.043 15.696 1.00 93.25 89 HIS A O 1
ATOM 689 N N . LYS A 1 90 ? -9.874 5.996 16.892 1.00 93.88 90 LYS A N 1
ATOM 690 C CA . LYS A 1 90 ? -10.751 6.522 17.946 1.00 93.88 90 LYS A CA 1
ATOM 691 C C . LYS A 1 90 ? -11.727 7.559 17.400 1.00 93.88 90 LYS A C 1
ATOM 693 O O . LYS A 1 90 ? -12.920 7.447 17.647 1.00 93.88 90 LYS A O 1
ATOM 698 N N . LEU A 1 91 ? -11.234 8.506 16.601 1.00 90.62 91 LEU A N 1
ATOM 699 C CA . LEU A 1 91 ? -12.070 9.535 15.982 1.00 90.62 91 LEU A CA 1
ATOM 700 C C . LEU A 1 91 ? -13.171 8.915 15.111 1.00 90.62 91 LEU A C 1
ATOM 702 O O . LEU A 1 91 ? -14.336 9.290 15.192 1.00 90.62 91 LEU A O 1
ATOM 706 N N . VAL A 1 92 ? -12.800 7.924 14.305 1.00 88.31 92 VAL A N 1
ATOM 707 C CA . VAL A 1 92 ? -13.708 7.193 13.424 1.00 88.31 92 VAL A CA 1
ATOM 708 C C . VAL A 1 92 ? -14.747 6.412 14.237 1.00 88.31 92 VAL A C 1
ATOM 710 O O . VAL A 1 92 ? -15.931 6.482 13.915 1.00 88.31 92 VAL A O 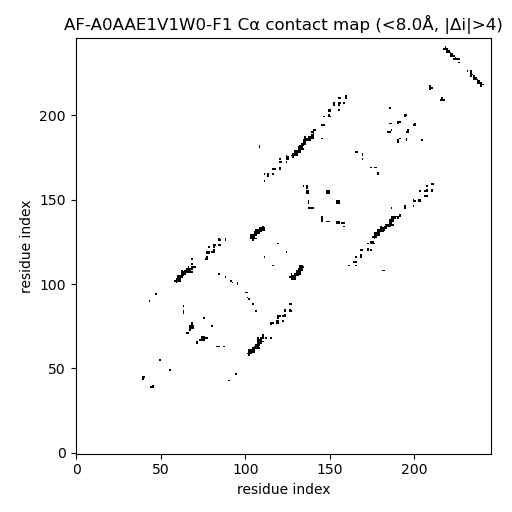1
ATOM 713 N N . GLN A 1 93 ? -14.355 5.744 15.327 1.00 90.25 93 GLN A N 1
ATOM 714 C CA . GLN A 1 93 ? -15.298 5.089 16.242 1.00 90.25 93 GLN A CA 1
ATOM 715 C C . GLN A 1 93 ? -16.273 6.069 16.905 1.00 90.25 93 GLN A C 1
ATOM 717 O O . GLN A 1 93 ? -17.455 5.754 17.034 1.00 90.25 93 GLN A O 1
ATOM 722 N N . ASP A 1 94 ? -15.796 7.244 17.313 1.00 90.62 94 ASP A N 1
ATOM 723 C CA . ASP A 1 94 ? -16.618 8.249 17.985 1.00 90.62 94 ASP A CA 1
ATOM 724 C C . ASP A 1 94 ? -17.639 8.875 17.026 1.00 90.62 94 ASP A C 1
ATOM 726 O O . ASP A 1 94 ? -18.824 8.955 17.356 1.00 90.62 94 ASP A O 1
ATOM 730 N N . ILE A 1 95 ? -17.210 9.253 15.816 1.00 85.38 95 ILE A N 1
ATOM 731 C CA . ILE A 1 95 ? -18.074 9.872 14.798 1.00 85.38 95 ILE A CA 1
ATOM 732 C C . ILE A 1 95 ? -19.170 8.905 14.324 1.00 85.38 95 ILE A C 1
ATOM 734 O O . ILE A 1 95 ? -20.326 9.295 14.152 1.00 85.38 95 ILE A O 1
ATOM 738 N N . TYR A 1 96 ? -18.827 7.633 14.120 1.00 86.19 96 TYR A N 1
ATOM 739 C CA . TYR A 1 96 ? -19.758 6.621 13.611 1.00 86.19 96 TYR A CA 1
ATOM 740 C C . TYR A 1 96 ? -20.453 5.829 14.725 1.00 86.19 96 TYR A C 1
ATOM 742 O O . TYR A 1 96 ? -21.106 4.813 14.472 1.00 86.19 96 TYR A O 1
ATOM 750 N N . LYS A 1 97 ? -20.361 6.287 15.975 1.00 90.25 97 LYS A N 1
ATOM 751 C CA . LYS A 1 97 ? -21.020 5.637 17.104 1.00 90.25 97 LYS A CA 1
ATOM 752 C C . LYS A 1 97 ? -22.532 5.546 16.874 1.00 90.25 97 LYS A C 1
ATOM 754 O O . LYS A 1 97 ? -23.216 6.553 16.709 1.00 90.25 97 LYS A O 1
ATOM 759 N N . GLY A 1 98 ? -23.062 4.323 16.904 1.00 87.94 98 GLY A N 1
ATOM 760 C CA . GLY A 1 98 ? -24.488 4.056 16.681 1.00 87.94 98 GLY A CA 1
ATOM 761 C C . GLY A 1 98 ? -24.923 4.080 15.212 1.00 87.94 98 GLY A C 1
ATOM 762 O O . GLY A 1 98 ? -26.122 4.102 14.951 1.00 87.94 98 GLY A O 1
ATOM 763 N N . LYS A 1 99 ? -23.979 4.089 14.261 1.00 84.06 99 LYS A N 1
ATOM 764 C CA . LYS A 1 99 ? -24.251 3.878 12.833 1.00 84.06 99 LYS A CA 1
ATOM 765 C C . LYS A 1 99 ? -24.223 2.385 12.497 1.00 84.06 99 LYS A C 1
ATOM 767 O O . LYS A 1 99 ? -23.470 1.625 13.101 1.00 84.06 99 LYS A O 1
ATOM 772 N N . ASP A 1 100 ? -25.007 1.995 11.495 1.00 84.50 100 ASP A N 1
ATOM 773 C CA . ASP A 1 100 ? -25.119 0.596 11.054 1.00 84.50 100 ASP A CA 1
ATOM 774 C C . ASP A 1 100 ? -23.866 0.093 10.320 1.00 84.50 100 ASP A C 1
ATOM 776 O O . ASP A 1 100 ? -23.588 -1.105 10.308 1.00 84.50 100 ASP A O 1
ATOM 780 N N . VAL A 1 101 ? -23.099 1.003 9.709 1.00 82.31 101 VAL A N 1
ATOM 781 C CA . VAL A 1 101 ? -21.906 0.679 8.919 1.00 82.31 101 VAL A CA 1
ATOM 782 C C . VAL A 1 101 ? -20.704 1.434 9.460 1.00 82.31 101 VAL A C 1
ATOM 784 O O . VAL A 1 101 ? -20.734 2.658 9.602 1.00 82.31 101 VAL A O 1
ATOM 787 N N . MET A 1 102 ? -19.635 0.684 9.718 1.00 84.19 102 MET A N 1
ATOM 788 C CA . MET A 1 102 ? -18.379 1.206 10.228 1.00 84.19 102 MET A CA 1
ATOM 789 C C . MET A 1 102 ? -17.319 1.219 9.115 1.00 84.19 102 MET A C 1
ATOM 791 O O . MET A 1 102 ? -17.026 0.152 8.572 1.00 84.19 102 MET A O 1
ATOM 795 N N . PRO A 1 103 ? -16.747 2.379 8.745 1.00 86.38 103 PRO A N 1
ATOM 796 C CA . PRO A 1 103 ? -15.675 2.457 7.758 1.00 86.38 103 PRO A CA 1
ATOM 797 C C . PRO A 1 103 ? -14.429 1.651 8.116 1.00 86.38 103 PRO A C 1
ATOM 799 O O . PRO A 1 103 ? -14.059 1.521 9.286 1.00 86.38 103 PRO A O 1
ATOM 802 N N . LEU A 1 104 ? -13.745 1.174 7.075 1.00 88.75 104 LEU A N 1
ATOM 803 C CA . LEU A 1 104 ? -12.452 0.507 7.200 1.00 88.75 104 LEU A CA 1
ATOM 804 C C . LEU A 1 104 ? -11.320 1.534 7.312 1.00 88.75 104 LEU A C 1
ATOM 806 O O . LEU A 1 104 ? -11.341 2.587 6.676 1.00 88.75 104 LEU A O 1
ATOM 810 N N . ILE A 1 105 ? -10.284 1.201 8.073 1.00 91.81 105 ILE A N 1
ATOM 811 C CA . ILE A 1 105 ? -9.037 1.968 8.113 1.00 91.81 105 ILE A CA 1
ATOM 812 C C . ILE A 1 105 ? -7.967 1.173 7.372 1.00 91.81 105 ILE A C 1
ATOM 814 O O . ILE A 1 105 ? -7.696 0.015 7.712 1.00 91.81 105 ILE A O 1
ATOM 818 N N . LEU A 1 106 ? -7.400 1.803 6.340 1.00 92.69 106 LEU A N 1
ATOM 819 C CA . LEU A 1 106 ? -6.424 1.233 5.414 1.00 92.69 106 LEU A CA 1
ATOM 820 C C . LEU A 1 106 ? -5.116 2.015 5.558 1.00 92.69 106 LEU A C 1
ATOM 822 O O . LEU A 1 106 ? -5.085 3.233 5.393 1.00 92.69 106 LEU A O 1
ATOM 826 N N . ALA A 1 107 ? -4.028 1.325 5.887 1.00 94.25 107 ALA A N 1
ATOM 827 C CA . ALA A 1 107 ? -2.735 1.956 6.151 1.00 94.25 107 ALA A CA 1
ATOM 828 C C . ALA A 1 107 ? -1.579 0.947 5.999 1.00 94.25 107 ALA A C 1
ATOM 830 O O . ALA A 1 107 ? -1.802 -0.238 6.195 1.00 94.25 107 ALA A O 1
ATOM 831 N N . PRO A 1 108 ? -0.330 1.356 5.723 1.00 94.06 108 PRO A N 1
ATOM 832 C CA . PRO A 1 108 ? 0.119 2.737 5.603 1.00 94.06 108 PRO A CA 1
ATOM 833 C C . PRO A 1 108 ? -0.019 3.366 4.208 1.00 94.06 108 PRO A C 1
ATOM 835 O O . PRO A 1 108 ? 0.256 4.555 4.081 1.00 94.06 108 PRO A O 1
ATOM 838 N N . GLY A 1 109 ? -0.388 2.600 3.173 1.00 89.56 109 GLY A N 1
ATOM 839 C CA . GLY A 1 109 ? -0.371 3.093 1.788 1.00 89.56 109 GLY A CA 1
ATOM 840 C C . GLY A 1 109 ? 1.047 3.453 1.348 1.00 89.56 109 GLY A C 1
ATOM 841 O O . GLY A 1 109 ? 1.297 4.556 0.877 1.00 89.56 109 GLY A O 1
ATOM 842 N N . GLY A 1 110 ? 2.007 2.571 1.638 1.00 89.31 110 GLY A N 1
ATOM 843 C CA . GLY A 1 110 ? 3.430 2.843 1.460 1.00 89.31 110 GLY A CA 1
ATOM 844 C C . GLY A 1 110 ? 4.194 1.697 0.814 1.00 89.31 110 GLY A C 1
ATOM 845 O O . GLY A 1 110 ? 3.682 0.591 0.661 1.00 89.31 110 GLY A O 1
ATOM 846 N N . ILE A 1 111 ? 5.446 1.933 0.440 1.00 90.00 111 ILE A N 1
ATOM 847 C CA . ILE A 1 111 ? 6.288 0.900 -0.179 1.00 90.00 111 ILE A CA 1
ATOM 848 C C . ILE A 1 111 ? 6.801 -0.041 0.905 1.00 90.00 111 ILE A C 1
ATOM 850 O O . ILE A 1 111 ? 7.231 0.407 1.959 1.00 90.00 111 ILE A O 1
ATOM 854 N N . PHE A 1 112 ? 6.762 -1.349 0.689 1.00 92.06 112 PHE A N 1
ATOM 855 C CA . PHE A 1 112 ? 7.098 -2.290 1.754 1.00 92.06 112 PHE A CA 1
ATOM 856 C C . PHE A 1 112 ? 8.553 -2.152 2.245 1.00 92.06 112 PHE A C 1
ATOM 858 O O . PHE A 1 112 ? 9.499 -2.375 1.495 1.00 92.06 112 PHE A O 1
ATOM 865 N N . ASP A 1 113 ? 8.714 -1.865 3.538 1.00 93.75 113 ASP A N 1
ATOM 866 C CA . ASP A 1 113 ? 9.976 -1.960 4.275 1.00 93.75 113 ASP A CA 1
ATOM 867 C C . ASP A 1 113 ? 9.751 -2.835 5.509 1.00 93.75 113 ASP A C 1
ATOM 869 O O . ASP A 1 113 ? 8.921 -2.520 6.364 1.00 93.75 113 ASP A O 1
ATOM 873 N N . ALA A 1 114 ? 10.477 -3.949 5.609 1.00 94.38 114 ALA A N 1
ATOM 874 C CA . ALA A 1 114 ? 10.203 -4.961 6.626 1.00 94.38 114 ALA A CA 1
ATOM 875 C C . ALA A 1 114 ? 10.358 -4.423 8.059 1.00 94.38 114 ALA A C 1
ATOM 877 O O . ALA A 1 114 ? 9.600 -4.815 8.948 1.00 94.38 114 ALA A O 1
ATOM 878 N N . VAL A 1 115 ? 11.310 -3.514 8.294 1.00 95.25 115 VAL A N 1
ATOM 879 C CA . VAL A 1 115 ? 11.583 -2.957 9.627 1.00 95.25 115 VAL A CA 1
ATOM 880 C C . VAL A 1 115 ? 10.498 -1.961 10.025 1.00 95.25 115 VAL A C 1
ATOM 882 O O . VAL A 1 115 ? 9.986 -2.012 11.145 1.00 95.25 115 VAL A O 1
ATOM 885 N N . TRP A 1 116 ? 10.137 -1.061 9.116 1.00 96.06 116 TRP A N 1
ATOM 886 C CA . TRP A 1 116 ? 9.117 -0.046 9.323 1.00 96.06 116 TRP A CA 1
ATOM 887 C C . TRP A 1 116 ? 7.742 -0.694 9.494 1.00 96.06 116 TRP A C 1
ATOM 889 O O . TRP A 1 116 ? 7.056 -0.400 10.473 1.00 96.06 116 TRP A O 1
ATOM 899 N N . PHE A 1 117 ? 7.369 -1.632 8.614 1.00 96.50 117 PHE A N 1
ATOM 900 C CA . PHE A 1 117 ? 6.080 -2.330 8.682 1.00 96.50 117 PHE A CA 1
ATOM 901 C C . PHE A 1 117 ? 5.953 -3.164 9.954 1.00 96.50 117 PHE A C 1
ATOM 903 O O . PHE A 1 117 ? 4.907 -3.113 10.592 1.00 96.50 117 PHE A O 1
ATOM 910 N N . SER A 1 118 ? 7.012 -3.865 10.374 1.00 96.81 118 SER A N 1
ATOM 911 C CA . SER A 1 118 ? 6.981 -4.627 11.630 1.00 96.81 118 SER A CA 1
ATOM 912 C C . SER A 1 118 ? 6.702 -3.720 12.830 1.00 96.81 118 SER A C 1
ATOM 914 O O . SER A 1 118 ? 5.815 -4.011 13.623 1.00 96.81 118 SER A O 1
ATOM 916 N N . LYS A 1 119 ? 7.396 -2.576 12.930 1.00 97.06 119 LYS A N 1
ATOM 917 C CA . LYS A 1 119 ? 7.175 -1.599 14.013 1.00 97.06 119 LYS A CA 1
ATOM 918 C C . LYS A 1 119 ? 5.776 -0.990 13.986 1.00 97.06 119 LYS A C 1
ATOM 920 O O . LYS A 1 119 ? 5.189 -0.767 15.040 1.00 97.06 119 LYS A O 1
ATOM 925 N N . PHE A 1 120 ? 5.272 -0.684 12.793 1.00 96.50 120 PHE A N 1
ATOM 926 C CA . PHE A 1 120 ? 3.934 -0.133 12.619 1.00 96.50 120 PHE A CA 1
ATOM 927 C C . PHE A 1 120 ? 2.856 -1.135 13.048 1.00 96.50 120 PHE A C 1
ATOM 929 O O . PHE A 1 120 ? 2.002 -0.809 13.870 1.00 96.50 120 PHE A O 1
ATOM 936 N N . ILE A 1 121 ? 2.926 -2.365 12.537 1.00 96.56 121 ILE A N 1
ATOM 937 C CA . ILE A 1 121 ? 1.940 -3.417 12.807 1.00 96.56 121 ILE A CA 1
ATOM 938 C C . ILE A 1 121 ? 1.953 -3.805 14.287 1.00 96.56 121 ILE A C 1
ATOM 940 O O . ILE A 1 121 ? 0.886 -3.892 14.887 1.00 96.56 121 ILE A O 1
ATOM 944 N N . ASP A 1 122 ? 3.129 -3.947 14.903 1.00 95.88 122 ASP A N 1
ATOM 945 C CA . ASP A 1 122 ? 3.271 -4.205 16.344 1.00 95.88 122 ASP A CA 1
ATOM 946 C C . ASP A 1 122 ? 2.452 -3.216 17.193 1.00 95.88 122 ASP A C 1
ATOM 948 O O . ASP A 1 122 ? 1.738 -3.601 18.117 1.00 95.88 122 ASP A O 1
ATOM 952 N N . LYS A 1 123 ? 2.490 -1.928 16.830 1.00 96.31 123 LYS A N 1
ATOM 953 C CA . LYS A 1 123 ? 1.886 -0.848 17.621 1.00 96.31 123 LYS A CA 1
ATOM 954 C C . LYS A 1 123 ? 0.438 -0.542 17.261 1.00 96.31 123 LYS A C 1
ATOM 956 O O . LYS A 1 123 ? -0.321 -0.141 18.139 1.00 96.31 123 LYS A O 1
ATOM 961 N N . ALA A 1 124 ? 0.065 -0.680 15.992 1.00 95.19 124 ALA A N 1
ATOM 962 C CA . ALA A 1 124 ? -1.234 -0.248 15.482 1.00 95.19 124 ALA A CA 1
ATOM 963 C C . ALA A 1 124 ? -2.183 -1.401 15.125 1.00 95.19 124 ALA A C 1
ATOM 965 O O . ALA A 1 124 ? -3.324 -1.122 14.779 1.00 95.19 124 ALA A O 1
ATOM 966 N N . SER A 1 125 ? -1.766 -2.669 15.229 1.00 89.88 125 SER A N 1
ATOM 967 C CA . SER A 1 125 ? -2.513 -3.870 14.790 1.00 89.88 125 SER A CA 1
ATOM 968 C C . SER A 1 125 ? -3.990 -3.945 15.192 1.00 89.88 125 SER A C 1
ATOM 970 O O . SER A 1 125 ? -4.770 -4.557 14.469 1.00 89.88 125 SER A O 1
ATOM 972 N N . ASN A 1 126 ? -4.385 -3.338 16.314 1.00 91.94 126 ASN A N 1
ATOM 973 C CA . ASN A 1 126 ? -5.767 -3.327 16.811 1.00 91.94 126 ASN A CA 1
ATOM 974 C C . ASN A 1 126 ? -6.584 -2.101 16.360 1.00 91.94 126 ASN A C 1
ATOM 976 O O . ASN A 1 126 ? -7.704 -1.900 16.819 1.00 91.94 126 ASN A O 1
ATOM 980 N N . SER A 1 127 ? -6.020 -1.245 15.510 1.00 94.50 127 SER A N 1
ATOM 981 C CA . SER A 1 127 ? -6.599 0.042 15.105 1.00 94.50 127 SER A CA 1
ATOM 982 C C . SER A 1 127 ? -6.845 0.160 13.599 1.00 94.50 127 SER A C 1
ATOM 984 O O . SER A 1 127 ? -7.290 1.206 13.134 1.00 94.50 127 SER A O 1
ATOM 986 N N . LEU A 1 128 ? -6.604 -0.904 12.832 1.00 93.19 128 LEU A N 1
ATOM 987 C CA . LEU A 1 128 ? -6.864 -0.962 11.396 1.00 93.19 128 LEU A CA 1
ATOM 988 C C . LEU A 1 128 ? -7.314 -2.356 10.962 1.00 93.19 128 LEU A C 1
ATOM 990 O O . LEU A 1 128 ? -7.012 -3.345 11.624 1.00 93.19 128 LEU A O 1
ATOM 994 N N . GLN A 1 129 ? -8.033 -2.425 9.843 1.00 92.31 129 GLN A N 1
ATOM 995 C CA . GLN A 1 129 ? -8.550 -3.684 9.294 1.00 92.31 129 GLN A CA 1
ATOM 996 C C . GLN A 1 129 ? -7.722 -4.184 8.113 1.00 92.31 129 GLN A C 1
ATOM 998 O O . GLN A 1 129 ? -7.735 -5.376 7.809 1.00 92.31 129 GLN A O 1
ATOM 1003 N N . VAL A 1 130 ? -7.012 -3.285 7.434 1.00 93.00 130 VAL A N 1
ATOM 1004 C CA . VAL A 1 130 ? -6.279 -3.617 6.218 1.00 93.00 130 VAL A CA 1
ATOM 1005 C C . VAL A 1 130 ? -4.911 -2.958 6.250 1.00 93.00 130 VAL A C 1
ATOM 1007 O O . VAL A 1 130 ? -4.803 -1.737 6.379 1.00 93.00 130 VAL A O 1
ATOM 1010 N N . VAL A 1 131 ? -3.871 -3.772 6.074 1.00 94.94 131 VAL A N 1
ATOM 1011 C CA . VAL A 1 131 ? -2.516 -3.288 5.840 1.00 94.94 131 VAL A CA 1
ATOM 1012 C C . VAL A 1 131 ? -2.271 -3.143 4.344 1.00 94.94 131 VAL A C 1
ATOM 1014 O O . VAL A 1 131 ? -2.285 -4.136 3.618 1.00 94.94 131 VAL A O 1
ATOM 1017 N N . THR A 1 132 ? -2.038 -1.919 3.876 1.00 93.12 132 THR A N 1
ATOM 1018 C CA . THR A 1 132 ? -1.829 -1.617 2.455 1.00 93.12 132 THR A CA 1
ATOM 1019 C C . THR A 1 132 ? -0.367 -1.335 2.129 1.00 93.12 132 THR A C 1
ATOM 1021 O O . THR A 1 132 ? 0.314 -0.588 2.832 1.00 93.12 132 THR A O 1
ATOM 1024 N N . HIS A 1 133 ? 0.111 -1.893 1.019 1.00 91.94 133 HIS A N 1
ATOM 1025 C CA . HIS A 1 133 ? 1.411 -1.550 0.439 1.00 91.94 133 HIS A CA 1
ATOM 1026 C C . HIS A 1 133 ? 1.315 -1.236 -1.058 1.00 91.94 133 HIS A C 1
ATOM 1028 O O . HIS A 1 133 ? 0.331 -1.589 -1.711 1.00 91.94 133 HIS A O 1
ATOM 1034 N N . HIS A 1 134 ? 2.321 -0.544 -1.580 1.00 91.00 134 HIS A N 1
ATOM 1035 C CA . HIS A 1 134 ? 2.419 -0.140 -2.980 1.00 91.00 134 HIS A CA 1
ATOM 1036 C C . HIS A 1 134 ? 3.399 -1.037 -3.738 1.00 91.00 134 HIS A C 1
ATOM 1038 O O . HIS A 1 134 ? 4.404 -1.477 -3.170 1.00 91.00 134 HIS A O 1
ATOM 1044 N N . ILE A 1 135 ? 3.115 -1.303 -5.018 1.00 87.00 135 ILE A N 1
ATOM 1045 C CA . ILE A 1 135 ? 3.933 -2.185 -5.861 1.00 87.00 135 ILE A CA 1
ATOM 1046 C C . ILE A 1 135 ? 4.267 -1.538 -7.208 1.00 87.00 135 ILE A C 1
ATOM 1048 O O . ILE A 1 135 ? 3.408 -1.288 -8.057 1.00 87.00 135 ILE A O 1
ATOM 1052 N N . TYR A 1 136 ? 5.569 -1.367 -7.429 1.00 87.31 136 TYR A N 1
ATOM 1053 C CA . TYR A 1 136 ? 6.171 -0.866 -8.664 1.00 87.31 136 TYR A CA 1
ATOM 1054 C C . TYR A 1 136 ? 7.340 -1.752 -9.080 1.00 87.31 136 TYR A C 1
ATOM 1056 O O . TYR A 1 136 ? 8.511 -1.373 -9.039 1.00 87.31 136 TYR A O 1
ATOM 1064 N N . ASN A 1 137 ? 7.002 -2.983 -9.423 1.00 84.12 137 ASN A N 1
ATOM 1065 C CA . ASN A 1 137 ? 7.943 -4.082 -9.526 1.00 84.12 137 ASN A CA 1
ATOM 1066 C C . ASN A 1 137 ? 8.799 -4.094 -10.787 1.00 84.12 137 ASN A C 1
ATOM 1068 O O . ASN A 1 137 ? 9.844 -4.727 -10.801 1.00 84.12 137 ASN A O 1
ATOM 1072 N N . VAL A 1 138 ? 8.415 -3.387 -11.847 1.00 89.00 138 VAL A N 1
ATOM 1073 C CA . VAL A 1 138 ? 9.158 -3.376 -13.112 1.00 89.00 138 VAL A CA 1
ATOM 1074 C C . VAL A 1 138 ? 10.312 -2.369 -13.066 1.00 89.00 138 VAL A C 1
ATOM 1076 O O . VAL A 1 138 ? 11.435 -2.689 -13.455 1.00 89.00 138 VAL A O 1
ATOM 1079 N N . GLY A 1 139 ? 10.080 -1.149 -12.581 1.00 90.56 139 GLY A N 1
ATOM 1080 C CA . GLY A 1 139 ? 11.129 -0.131 -12.447 1.00 90.56 139 GLY A CA 1
ATOM 1081 C C . GLY A 1 139 ? 10.704 1.275 -12.861 1.00 90.56 139 GLY A C 1
ATOM 1082 O O . GLY A 1 139 ? 9.523 1.568 -12.996 1.00 90.56 139 GLY A O 1
ATOM 1083 N N . ALA A 1 140 ? 11.679 2.165 -13.045 1.00 91.94 140 ALA A N 1
ATOM 1084 C CA . ALA A 1 140 ? 11.427 3.566 -13.379 1.00 91.94 140 ALA A CA 1
ATOM 1085 C C . ALA A 1 140 ? 11.011 3.735 -14.845 1.00 91.94 140 ALA A C 1
ATOM 1087 O O . ALA A 1 140 ? 11.584 3.092 -15.721 1.00 91.94 140 ALA A O 1
ATOM 1088 N N . GLY A 1 141 ? 10.129 4.690 -15.146 1.00 92.38 141 GLY A N 1
ATOM 1089 C CA . GLY A 1 141 ? 9.730 5.020 -16.522 1.00 92.38 141 GLY A CA 1
ATOM 1090 C C . GLY A 1 141 ? 10.878 5.366 -17.485 1.00 92.38 141 GLY A C 1
ATOM 1091 O O . GLY A 1 141 ? 10.748 5.197 -18.694 1.00 92.38 141 GLY A O 1
ATOM 1092 N N . ASN A 1 142 ? 12.035 5.798 -16.979 1.00 92.50 142 ASN A N 1
ATOM 1093 C CA . ASN A 1 142 ? 13.222 6.085 -17.791 1.00 92.50 142 ASN A CA 1
ATOM 1094 C C . ASN A 1 142 ? 14.163 4.877 -17.977 1.00 92.50 142 ASN A C 1
ATOM 1096 O O . ASN A 1 142 ? 15.198 5.007 -18.633 1.00 92.50 142 ASN A O 1
ATOM 1100 N N . ASP A 1 143 ? 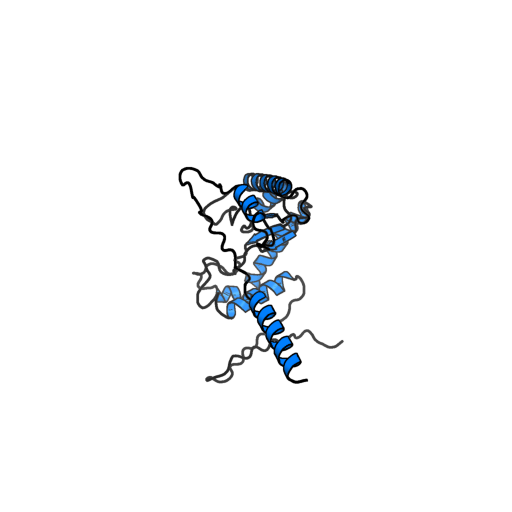13.833 3.710 -17.421 1.00 93.81 143 ASP A N 1
ATOM 1101 C CA . ASP A 1 143 ? 14.648 2.511 -17.562 1.00 93.81 143 ASP A CA 1
ATOM 1102 C C . ASP A 1 143 ? 14.547 1.955 -18.996 1.00 93.81 143 ASP A C 1
ATOM 1104 O O . ASP A 1 143 ? 13.476 1.695 -19.559 1.00 93.81 143 ASP A O 1
ATOM 1108 N N . SER A 1 144 ? 15.708 1.765 -19.621 1.00 93.19 144 SER A N 1
ATOM 1109 C CA . SER A 1 144 ? 15.808 1.202 -20.969 1.00 93.19 144 SER A CA 1
ATOM 1110 C C . SER A 1 144 ? 15.444 -0.286 -21.016 1.00 93.19 144 SER A C 1
ATOM 1112 O O . SER A 1 144 ? 15.062 -0.776 -22.078 1.00 93.19 144 SER A O 1
ATOM 1114 N N . LYS A 1 145 ? 15.496 -0.988 -19.876 1.00 93.50 145 LYS A N 1
ATOM 1115 C CA . LYS A 1 145 ? 15.298 -2.437 -19.749 1.00 93.50 145 LYS A CA 1
ATOM 1116 C C . LYS A 1 145 ? 13.895 -2.842 -19.289 1.00 93.50 145 LYS A C 1
ATOM 1118 O O . LYS A 1 145 ? 13.693 -4.014 -18.990 1.00 93.50 145 LYS A O 1
ATOM 1123 N N . LEU A 1 146 ? 12.916 -1.933 -19.249 1.00 91.94 146 LEU A N 1
ATOM 1124 C CA . LEU A 1 146 ? 11.561 -2.251 -18.759 1.00 91.94 146 LEU A CA 1
ATOM 1125 C C . LEU A 1 146 ? 10.919 -3.441 -19.479 1.00 91.94 146 LEU A C 1
ATOM 1127 O O . LEU A 1 146 ? 10.436 -4.353 -18.823 1.00 91.94 146 LEU A O 1
ATOM 1131 N N . VA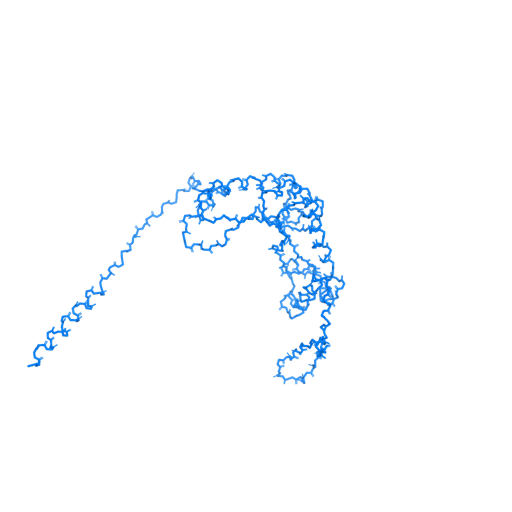L A 1 147 ? 10.973 -3.476 -20.816 1.00 89.56 147 VAL A N 1
ATOM 1132 C CA . VAL A 1 147 ? 10.434 -4.600 -21.606 1.00 89.56 147 VAL A CA 1
ATOM 1133 C C . VAL A 1 147 ? 11.112 -5.913 -21.223 1.00 89.56 147 VAL A C 1
ATOM 1135 O O . VAL A 1 147 ? 10.443 -6.922 -21.039 1.00 89.56 147 VAL A O 1
ATOM 1138 N N . GLN A 1 148 ? 12.434 -5.897 -21.041 1.00 89.62 148 GLN A N 1
ATOM 1139 C CA . GLN A 1 148 ? 13.163 -7.074 -20.585 1.00 89.62 148 GLN A CA 1
ATOM 1140 C C . GLN A 1 148 ? 12.667 -7.505 -19.200 1.00 89.62 148 GLN A C 1
ATOM 1142 O O . GLN A 1 148 ? 12.306 -8.652 -19.011 1.00 89.62 148 GLN A O 1
ATOM 1147 N N . LYS A 1 149 ? 12.574 -6.590 -18.239 1.00 89.19 149 LYS A N 1
ATOM 1148 C CA . LYS A 1 149 ? 12.108 -6.910 -16.883 1.00 89.19 149 LYS A CA 1
ATOM 1149 C C . LYS A 1 149 ? 10.680 -7.461 -16.846 1.00 89.19 149 LYS A C 1
ATOM 1151 O O . LYS A 1 149 ? 10.408 -8.361 -16.064 1.00 89.19 149 LYS A O 1
ATOM 1156 N N . ILE A 1 150 ? 9.802 -6.974 -17.723 1.00 85.62 150 ILE A N 1
ATOM 1157 C CA . ILE A 1 150 ? 8.437 -7.492 -17.892 1.00 85.62 150 ILE A CA 1
ATOM 1158 C C . ILE A 1 150 ? 8.442 -8.928 -18.431 1.00 85.62 150 ILE A C 1
ATOM 1160 O O . ILE A 1 150 ? 7.665 -9.762 -17.981 1.00 85.62 150 ILE A O 1
ATOM 1164 N N . LEU A 1 151 ? 9.321 -9.229 -19.388 1.00 84.62 151 LEU A N 1
ATOM 1165 C CA . LEU A 1 151 ? 9.373 -10.536 -20.047 1.00 84.62 151 LEU A CA 1
ATOM 1166 C C . LEU A 1 151 ? 10.175 -11.594 -19.272 1.00 84.62 151 LEU A C 1
ATOM 1168 O O . LEU A 1 151 ? 10.202 -12.750 -19.688 1.00 84.62 151 LEU A O 1
ATOM 1172 N N . TYR A 1 152 ? 10.850 -11.226 -18.179 1.00 83.25 152 TYR A N 1
ATOM 1173 C CA . TYR A 1 152 ? 11.666 -12.142 -17.380 1.00 83.25 152 TYR A CA 1
ATOM 1174 C C . TYR A 1 152 ? 10.921 -12.562 -16.100 1.00 83.25 152 TYR A C 1
ATOM 1176 O O . TYR A 1 152 ? 10.857 -11.772 -15.156 1.00 83.25 152 TYR A O 1
ATOM 1184 N N . PRO A 1 153 ? 10.431 -13.817 -16.003 1.00 76.75 153 PRO A N 1
ATOM 1185 C CA . PRO A 1 153 ? 9.636 -14.281 -14.861 1.00 76.75 153 PRO A CA 1
ATOM 1186 C C . PRO A 1 153 ? 10.317 -14.079 -13.508 1.00 76.75 153 PRO A C 1
ATOM 1188 O O . PRO A 1 153 ? 9.686 -13.633 -12.555 1.00 76.75 153 PRO A O 1
ATOM 1191 N N . SER A 1 154 ? 11.630 -14.314 -13.450 1.00 80.75 154 SER A N 1
ATOM 1192 C CA . SER A 1 154 ? 12.415 -14.188 -12.220 1.00 80.75 154 SER A CA 1
ATOM 1193 C C . SER A 1 154 ? 12.429 -12.772 -11.644 1.00 80.75 154 SER A C 1
ATOM 1195 O O . SER A 1 154 ? 12.646 -12.614 -10.448 1.00 80.75 154 SER A O 1
ATOM 1197 N N . HIS A 1 155 ? 12.245 -11.750 -12.487 1.00 81.94 155 HIS A N 1
ATOM 1198 C CA . HIS A 1 155 ? 12.152 -10.357 -12.048 1.00 81.94 155 HIS A CA 1
ATOM 1199 C C . HIS A 1 155 ? 10.805 -10.099 -11.363 1.00 81.94 155 HIS A C 1
ATOM 1201 O O . HIS A 1 155 ? 10.749 -9.489 -10.302 1.00 81.94 155 HIS A O 1
ATOM 1207 N N . LEU A 1 156 ? 9.719 -10.636 -11.921 1.00 79.19 156 LEU A N 1
ATOM 1208 C CA . LEU A 1 156 ? 8.373 -10.511 -11.350 1.00 79.19 156 LEU A CA 1
ATOM 1209 C C . LEU A 1 156 ? 8.186 -11.381 -10.096 1.00 79.19 156 LEU A C 1
ATOM 1211 O O . LEU A 1 156 ? 7.398 -11.048 -9.215 1.00 79.19 156 LEU A O 1
ATOM 1215 N N . ASP A 1 157 ? 8.959 -12.463 -9.968 1.00 76.81 157 ASP A N 1
ATOM 1216 C CA . ASP A 1 157 ? 8.987 -13.315 -8.772 1.00 76.81 157 ASP A CA 1
ATOM 1217 C C . ASP A 1 157 ? 9.480 -12.598 -7.512 1.00 76.81 157 ASP A C 1
ATOM 1219 O O . ASP A 1 157 ? 9.243 -13.078 -6.396 1.00 76.81 157 ASP A O 1
ATOM 1223 N N . GLU A 1 158 ? 10.176 -11.469 -7.646 1.00 80.19 158 GLU A N 1
ATOM 1224 C CA . GLU A 1 158 ? 10.688 -10.722 -6.499 1.00 80.19 158 GLU A CA 1
ATOM 1225 C C . GLU A 1 158 ? 9.558 -10.205 -5.600 1.00 80.19 158 GLU A C 1
ATOM 1227 O O . GLU A 1 158 ? 9.676 -10.286 -4.374 1.00 80.19 158 GLU A O 1
ATOM 1232 N N . ASP A 1 159 ? 8.413 -9.825 -6.171 1.00 79.25 159 ASP A N 1
ATOM 1233 C CA . ASP A 1 159 ? 7.250 -9.361 -5.405 1.00 79.25 159 ASP A CA 1
ATOM 1234 C C . ASP A 1 159 ? 6.638 -10.452 -4.537 1.00 79.25 159 ASP A C 1
ATOM 1236 O O . ASP A 1 159 ? 6.155 -10.185 -3.436 1.00 79.25 159 ASP A O 1
ATOM 1240 N N . SER A 1 160 ? 6.713 -11.710 -4.982 1.00 80.00 160 SER A N 1
ATOM 1241 C CA . SER A 1 160 ? 6.247 -12.854 -4.193 1.00 80.00 160 SER A CA 1
ATOM 1242 C C . SER A 1 160 ? 6.905 -12.883 -2.807 1.00 80.00 160 SER A C 1
ATOM 1244 O O . SER A 1 160 ? 6.289 -13.298 -1.824 1.00 80.00 160 SER A O 1
ATOM 1246 N N . LYS A 1 161 ? 8.151 -12.393 -2.699 1.00 83.12 161 LYS A N 1
ATOM 1247 C CA . LYS A 1 161 ? 8.866 -12.265 -1.424 1.00 83.12 161 LYS A CA 1
ATOM 1248 C C . LYS A 1 161 ? 8.270 -11.156 -0.565 1.00 83.12 161 LYS A C 1
ATOM 1250 O O . LYS A 1 161 ? 8.133 -11.357 0.636 1.00 83.12 161 LYS A O 1
ATOM 1255 N N . ILE A 1 162 ? 7.887 -10.025 -1.158 1.00 86.75 162 ILE A N 1
ATOM 1256 C CA . ILE A 1 162 ? 7.226 -8.919 -0.452 1.00 86.75 162 ILE A CA 1
ATOM 1257 C C . ILE A 1 162 ? 5.913 -9.406 0.167 1.00 86.75 162 ILE A C 1
ATOM 1259 O O . ILE A 1 162 ? 5.704 -9.222 1.366 1.00 86.75 162 ILE A O 1
ATOM 1263 N N . PHE A 1 163 ? 5.068 -10.090 -0.610 1.00 87.31 163 PHE A N 1
ATOM 1264 C CA . PHE A 1 163 ? 3.798 -10.627 -0.112 1.00 87.31 163 PHE A CA 1
ATOM 1265 C C . PHE A 1 163 ? 3.996 -11.625 1.030 1.00 87.31 163 PHE A C 1
ATOM 1267 O O . PHE A 1 163 ? 3.365 -11.489 2.077 1.00 87.31 163 PHE A O 1
ATOM 1274 N N . ARG A 1 164 ? 4.914 -12.590 0.870 1.00 85.75 164 ARG A N 1
ATOM 1275 C CA . ARG A 1 164 ? 5.233 -13.566 1.926 1.00 85.75 164 ARG A CA 1
ATOM 1276 C C . ARG A 1 164 ? 5.791 -12.900 3.181 1.00 85.75 164 ARG A C 1
ATOM 1278 O O . ARG A 1 164 ? 5.438 -13.302 4.283 1.00 85.75 164 ARG A O 1
ATOM 1285 N N . ASN A 1 165 ? 6.638 -11.883 3.029 1.00 91.31 165 ASN A N 1
ATOM 1286 C CA . ASN A 1 165 ? 7.203 -11.157 4.163 1.00 91.31 165 ASN A CA 1
ATOM 1287 C C . ASN A 1 165 ? 6.123 -10.375 4.913 1.00 91.31 165 ASN A C 1
ATOM 1289 O O . ASN A 1 165 ? 6.060 -10.466 6.135 1.00 91.31 165 ASN A O 1
ATOM 1293 N N . LEU A 1 166 ? 5.250 -9.651 4.204 1.00 92.38 166 LEU A N 1
ATOM 1294 C CA . LEU A 1 166 ? 4.138 -8.937 4.829 1.00 92.38 166 LEU A CA 1
ATOM 1295 C C . LEU A 1 166 ? 3.181 -9.909 5.526 1.00 92.38 166 LEU A C 1
ATOM 1297 O O . LEU A 1 166 ? 2.844 -9.699 6.688 1.00 92.38 166 LEU A O 1
ATOM 1301 N N . GLN A 1 167 ? 2.810 -11.006 4.861 1.00 90.25 167 GLN A N 1
ATOM 1302 C CA . GLN A 1 167 ? 2.001 -12.067 5.461 1.00 90.25 167 GLN A CA 1
ATOM 1303 C C . GLN A 1 167 ? 2.662 -12.624 6.729 1.00 90.25 167 GLN A C 1
ATOM 1305 O O . GLN A 1 167 ? 2.006 -12.737 7.761 1.00 90.25 167 GLN A O 1
ATOM 1310 N N . GLY A 1 168 ? 3.964 -12.917 6.678 1.00 91.56 168 GLY A N 1
ATOM 1311 C CA . GLY A 1 168 ? 4.732 -13.389 7.828 1.00 91.56 168 GLY A CA 1
ATOM 1312 C C . GLY A 1 168 ? 4.726 -12.394 8.989 1.00 91.56 168 GLY A C 1
ATOM 1313 O O . GLY A 1 168 ? 4.541 -12.801 10.130 1.00 91.56 168 GLY A O 1
ATOM 1314 N N . ILE A 1 169 ? 4.854 -11.093 8.713 1.00 95.19 169 ILE A N 1
ATOM 1315 C CA . ILE A 1 169 ? 4.752 -10.044 9.737 1.00 95.19 169 ILE A CA 1
ATOM 1316 C C . ILE A 1 169 ? 3.354 -10.044 10.370 1.00 95.19 169 ILE A C 1
ATOM 1318 O O . ILE A 1 169 ? 3.251 -10.083 11.594 1.00 95.19 169 ILE A O 1
ATOM 1322 N N . LEU A 1 170 ? 2.281 -10.058 9.571 1.00 92.94 170 LEU A N 1
ATOM 1323 C CA . LEU A 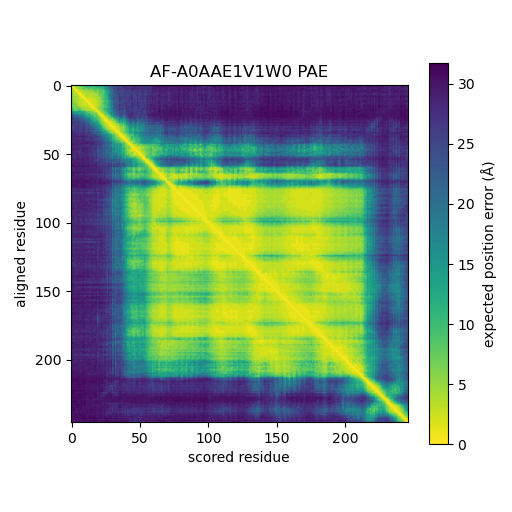1 170 ? 0.908 -10.087 10.095 1.00 92.94 170 LEU A CA 1
ATOM 1324 C C . LEU A 1 170 ? 0.662 -11.321 10.977 1.00 92.94 170 LEU A C 1
ATOM 1326 O O . LEU A 1 170 ? 0.133 -11.195 12.081 1.00 92.94 170 LEU A O 1
ATOM 1330 N N . CYS A 1 171 ? 1.108 -12.499 10.527 1.00 91.50 171 CYS A N 1
ATOM 1331 C CA . CYS A 1 171 ? 1.011 -13.737 11.298 1.00 91.50 171 CYS A CA 1
ATOM 1332 C C . CYS A 1 171 ? 1.820 -13.677 12.601 1.00 91.50 171 CYS A C 1
ATOM 1334 O O . CYS A 1 171 ? 1.314 -14.084 13.644 1.00 91.50 171 CYS A O 1
ATOM 1336 N N . ASN A 1 172 ? 3.047 -13.148 12.563 1.00 93.94 172 ASN A N 1
ATOM 1337 C CA . ASN A 1 172 ? 3.923 -13.064 13.734 1.00 93.94 172 ASN A CA 1
ATOM 1338 C C . ASN A 1 172 ? 3.349 -12.171 14.839 1.00 93.94 172 ASN A C 1
ATOM 1340 O O . ASN A 1 172 ? 3.515 -12.480 16.016 1.00 93.94 172 ASN A O 1
ATOM 1344 N N . TYR A 1 173 ? 2.673 -11.083 14.467 1.00 92.44 173 TYR A N 1
ATOM 1345 C CA . TYR A 1 173 ? 2.039 -10.167 15.419 1.00 92.44 173 TYR A CA 1
ATOM 1346 C C . TYR A 1 173 ? 0.589 -10.544 15.760 1.00 92.44 173 TYR A C 1
ATOM 1348 O O . TYR A 1 173 ? -0.035 -9.870 16.576 1.00 92.44 173 TYR A O 1
ATOM 1356 N N . GLY A 1 174 ? 0.042 -11.612 15.165 1.00 88.62 174 GLY A N 1
ATOM 1357 C CA . GLY A 1 174 ? -1.295 -12.123 15.484 1.00 88.62 174 GLY A CA 1
ATOM 1358 C C . GLY A 1 174 ? -2.434 -11.136 15.211 1.00 88.62 174 GLY A C 1
ATOM 1359 O O . GLY A 1 174 ? -3.469 -11.203 15.873 1.00 88.62 174 GLY A O 1
ATOM 1360 N N . THR A 1 175 ? -2.252 -10.202 14.274 1.00 90.12 175 THR A N 1
ATOM 1361 C CA . THR A 1 175 ? -3.294 -9.229 13.918 1.00 90.12 175 THR A CA 1
ATOM 1362 C C . THR A 1 175 ? -4.408 -9.883 13.097 1.00 90.12 175 THR A C 1
ATOM 1364 O O . THR A 1 175 ? -4.169 -10.813 12.328 1.00 90.12 175 THR A O 1
ATOM 1367 N N . SER A 1 176 ? -5.635 -9.375 13.237 1.00 90.75 176 SER A N 1
ATOM 1368 C CA . SER A 1 176 ? -6.763 -9.719 12.364 1.00 90.75 176 SER A CA 1
ATOM 1369 C C . SER A 1 176 ? -6.773 -8.928 11.051 1.00 90.75 176 SER A C 1
ATOM 1371 O O . SER A 1 176 ? -7.615 -9.196 10.193 1.00 90.75 176 SER A O 1
ATOM 1373 N N . ALA A 1 177 ? -5.866 -7.959 10.887 1.00 92.31 177 ALA A N 1
ATOM 1374 C CA . ALA A 1 177 ? -5.771 -7.166 9.673 1.00 92.31 177 ALA A CA 1
ATOM 1375 C C . ALA A 1 177 ? -5.316 -8.018 8.478 1.00 92.31 177 ALA A C 1
ATOM 1377 O O . ALA A 1 177 ? -4.434 -8.870 8.594 1.00 92.31 177 ALA A O 1
ATOM 1378 N N . VAL A 1 178 ? -5.895 -7.750 7.307 1.00 91.44 178 VAL A N 1
ATOM 1379 C CA . VAL A 1 178 ? -5.540 -8.424 6.046 1.00 91.44 178 VAL A CA 1
ATOM 1380 C C . VAL A 1 178 ? -4.611 -7.557 5.197 1.00 91.44 178 VAL A C 1
ATOM 1382 O O . VAL A 1 178 ? -4.660 -6.334 5.273 1.00 91.44 178 VAL A O 1
ATOM 1385 N N . ALA A 1 179 ? -3.758 -8.169 4.375 1.00 90.19 179 ALA A N 1
ATOM 1386 C CA . ALA A 1 179 ? -2.850 -7.443 3.481 1.00 90.19 179 ALA A CA 1
ATOM 1387 C C . ALA A 1 179 ? -3.502 -7.151 2.124 1.00 90.19 179 ALA A C 1
ATOM 1389 O O . ALA A 1 179 ? -3.933 -8.093 1.458 1.00 90.19 179 ALA A O 1
ATOM 1390 N N . TRP A 1 180 ? -3.506 -5.889 1.684 1.00 92.25 180 TRP A N 1
ATOM 1391 C CA . TRP A 1 180 ? -3.954 -5.464 0.349 1.00 92.25 180 TRP A CA 1
ATOM 1392 C C . TRP A 1 180 ? -2.852 -4.707 -0.404 1.00 92.25 180 TRP A C 1
ATOM 1394 O O . TRP A 1 180 ? -2.012 -4.030 0.191 1.00 92.25 180 TRP A O 1
ATOM 1404 N N . VAL A 1 181 ? -2.908 -4.756 -1.734 1.00 89.50 181 VAL A N 1
ATOM 1405 C CA . VAL A 1 181 ? -2.166 -3.828 -2.598 1.00 89.50 181 VAL A CA 1
ATOM 1406 C C . VAL A 1 181 ? -2.997 -2.557 -2.737 1.00 89.50 181 VAL A C 1
ATOM 1408 O O . VAL A 1 181 ? -4.075 -2.596 -3.324 1.00 89.50 181 VAL A O 1
ATOM 1411 N N . GLY A 1 182 ? -2.532 -1.455 -2.143 1.00 86.62 182 GLY A N 1
ATOM 1412 C CA . GLY A 1 182 ? -3.241 -0.167 -2.156 1.00 86.62 182 GLY A CA 1
ATOM 1413 C C . GLY A 1 182 ? -3.017 0.633 -3.439 1.00 86.62 182 GLY A C 1
ATOM 1414 O O . GLY A 1 182 ? -3.889 1.384 -3.859 1.00 86.62 182 GLY A O 1
ATOM 1415 N N . GLU A 1 183 ? -1.872 0.419 -4.085 1.00 88.19 183 GLU A N 1
ATOM 1416 C CA . GLU A 1 183 ? -1.488 1.065 -5.335 1.00 88.19 183 GLU A CA 1
ATOM 1417 C C . GLU A 1 183 ? -0.561 0.131 -6.115 1.00 88.19 183 GLU A C 1
ATOM 1419 O O . GLU A 1 183 ? 0.325 -0.515 -5.547 1.00 88.19 183 GLU A O 1
ATOM 1424 N N . SER A 1 184 ? -0.759 0.045 -7.429 1.00 86.19 184 SER A N 1
ATOM 1425 C CA . SER A 1 184 ? 0.144 -0.693 -8.305 1.00 86.19 184 SER A CA 1
ATOM 1426 C C . SER A 1 184 ? 0.178 -0.073 -9.692 1.00 86.19 184 SER A C 1
ATOM 1428 O O . SER A 1 184 ? -0.847 0.368 -10.207 1.00 86.19 184 SER A O 1
ATOM 1430 N N . GLY A 1 185 ? 1.358 -0.055 -10.304 1.00 82.12 185 GLY A N 1
ATOM 1431 C CA . GLY A 1 185 ? 1.520 0.434 -11.677 1.00 82.12 185 GLY A CA 1
ATOM 1432 C C . GLY A 1 185 ? 2.591 -0.294 -12.480 1.00 82.12 185 GLY A C 1
ATOM 1433 O O . GLY A 1 185 ? 2.751 -0.032 -13.670 1.00 82.12 185 GLY A O 1
ATOM 1434 N N . GLY A 1 186 ? 3.342 -1.195 -11.838 1.00 84.31 186 GLY A N 1
ATOM 1435 C CA . GLY A 1 186 ? 4.497 -1.888 -12.405 1.00 84.31 186 GLY A CA 1
ATOM 1436 C C . GLY A 1 186 ? 5.684 -0.958 -12.653 1.00 84.31 186 GLY A C 1
ATOM 1437 O O . GLY A 1 186 ? 6.752 -1.140 -12.074 1.00 84.31 186 GLY A O 1
ATOM 1438 N N . VAL A 1 187 ? 5.491 0.073 -13.472 1.00 89.62 187 VAL A N 1
ATOM 1439 C CA . VAL A 1 187 ? 6.490 1.084 -13.812 1.00 89.62 187 VAL A CA 1
ATOM 1440 C C . VAL A 1 187 ? 6.172 2.394 -13.086 1.00 89.62 187 VAL A C 1
ATOM 1442 O O . VAL A 1 187 ? 5.165 3.038 -13.377 1.00 89.62 187 VAL A O 1
ATOM 1445 N N . PHE A 1 188 ? 7.029 2.808 -12.153 1.00 87.75 188 PHE A N 1
ATOM 1446 C CA . PHE A 1 188 ? 6.860 4.075 -11.430 1.00 87.75 188 PHE A CA 1
ATOM 1447 C C . PHE A 1 188 ? 7.306 5.281 -12.275 1.00 87.75 188 PHE A C 1
ATOM 1449 O O . PHE A 1 188 ? 7.849 5.125 -13.371 1.00 87.75 188 PHE A O 1
ATOM 1456 N N . ASN A 1 189 ? 7.090 6.500 -11.766 1.00 90.44 189 ASN A N 1
ATOM 1457 C CA . ASN A 1 189 ? 7.262 7.766 -12.499 1.00 90.44 189 ASN A CA 1
ATOM 1458 C C . ASN A 1 189 ? 6.315 7.898 -13.706 1.00 90.44 189 ASN A C 1
ATOM 1460 O O . ASN A 1 189 ? 6.730 8.318 -14.782 1.00 90.44 189 ASN A O 1
ATOM 1464 N N . SER A 1 190 ? 5.032 7.575 -13.504 1.00 88.94 190 SER A N 1
ATOM 1465 C CA . SER A 1 190 ? 3.964 7.644 -14.524 1.00 88.94 190 SER A CA 1
ATOM 1466 C C . SER A 1 190 ? 4.115 6.664 -15.695 1.00 88.94 190 SER A C 1
ATOM 1468 O O . SER A 1 190 ? 3.492 6.836 -16.742 1.00 88.94 190 SER A O 1
ATOM 1470 N N . GLY A 1 191 ? 4.920 5.617 -15.524 1.00 90.19 191 GLY A N 1
ATOM 1471 C CA . GLY A 1 191 ? 5.148 4.625 -16.564 1.00 90.19 191 GLY A CA 1
ATOM 1472 C C . GLY A 1 191 ? 6.079 5.096 -17.681 1.00 90.19 191 GLY A C 1
ATOM 1473 O O . GLY A 1 191 ? 6.800 6.087 -17.561 1.00 90.19 191 GLY A O 1
ATOM 1474 N N . ARG A 1 192 ? 6.086 4.345 -18.785 1.00 92.31 192 ARG A N 1
AT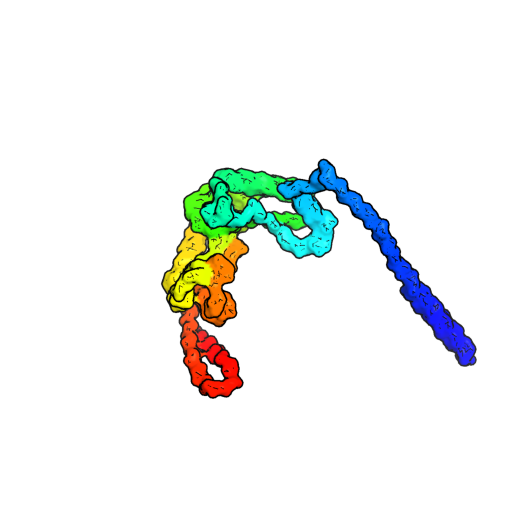OM 1475 C CA . ARG A 1 192 ? 6.831 4.683 -20.004 1.00 92.31 192 ARG A CA 1
ATOM 1476 C C . ARG A 1 192 ? 5.947 4.506 -21.227 1.00 92.31 192 ARG A C 1
ATOM 1478 O O . ARG A 1 192 ? 5.359 3.439 -21.410 1.00 92.31 192 ARG A O 1
ATOM 1485 N N . ASP A 1 193 ? 5.910 5.527 -22.076 1.00 92.06 193 ASP A N 1
ATOM 1486 C CA . ASP A 1 193 ? 5.248 5.430 -23.374 1.00 92.06 193 ASP A CA 1
ATOM 1487 C C . ASP A 1 193 ? 5.838 4.279 -24.204 1.00 92.06 193 ASP A C 1
ATOM 1489 O O . ASP A 1 193 ? 7.038 3.993 -24.147 1.00 92.06 193 ASP A O 1
ATOM 1493 N N . LEU A 1 194 ? 4.972 3.598 -24.948 1.00 89.88 194 LEU A N 1
ATOM 1494 C CA . LEU A 1 194 ? 5.244 2.372 -25.698 1.00 89.88 194 LEU A CA 1
ATOM 1495 C C . LEU A 1 194 ? 5.566 1.133 -24.837 1.00 89.88 194 LEU A C 1
ATOM 1497 O O . LEU A 1 194 ? 5.829 0.064 -25.392 1.00 89.88 194 LEU A O 1
ATOM 1501 N N . VAL A 1 195 ? 5.494 1.227 -23.504 1.00 90.06 195 VAL A N 1
ATOM 1502 C CA . VAL A 1 195 ? 5.680 0.089 -22.585 1.00 90.06 195 VAL A CA 1
ATOM 1503 C C . VAL A 1 195 ? 4.485 -0.073 -21.652 1.00 90.06 195 VAL A C 1
ATOM 1505 O O . VAL A 1 195 ? 3.762 -1.056 -21.755 1.00 90.06 195 VAL A O 1
ATOM 1508 N N . SER A 1 196 ? 4.242 0.882 -20.752 1.00 86.69 196 SER A N 1
ATOM 1509 C CA . SER A 1 196 ? 3.187 0.777 -19.729 1.00 86.69 196 SER A CA 1
ATOM 1510 C C . SER A 1 196 ? 1.777 0.919 -20.309 1.00 86.69 196 SER A C 1
ATOM 1512 O O . SER A 1 196 ? 0.816 0.465 -19.699 1.00 86.69 196 SER A O 1
ATOM 1514 N N . ASN A 1 197 ? 1.662 1.525 -21.494 1.00 86.94 197 ASN A N 1
ATOM 1515 C CA . ASN A 1 197 ? 0.429 1.706 -22.260 1.00 86.94 197 ASN A CA 1
ATOM 1516 C C . ASN A 1 197 ? 0.324 0.751 -23.467 1.00 86.94 197 ASN A C 1
ATOM 1518 O O . ASN A 1 197 ? -0.463 1.004 -24.379 1.00 86.94 197 ASN A O 1
ATOM 1522 N N . THR A 1 198 ? 1.115 -0.327 -23.504 1.00 86.62 198 THR A N 1
ATOM 1523 C CA . THR A 1 198 ? 1.088 -1.318 -24.589 1.00 86.62 198 THR A CA 1
ATOM 1524 C C . THR A 1 198 ? 0.842 -2.730 -24.071 1.00 86.62 198 THR A C 1
ATOM 1526 O O . THR A 1 198 ? 0.863 -2.995 -22.870 1.00 86.62 198 THR A O 1
ATOM 1529 N N . PHE A 1 199 ? 0.603 -3.653 -25.005 1.00 83.88 199 PHE A N 1
ATOM 1530 C CA . PHE A 1 199 ? 0.280 -5.049 -24.711 1.00 83.88 199 PHE A CA 1
ATOM 1531 C C . PHE A 1 199 ? 1.335 -5.755 -23.843 1.00 83.88 199 PHE A C 1
ATOM 1533 O O . PHE A 1 199 ? 0.988 -6.578 -23.005 1.00 83.88 199 PHE A O 1
ATOM 1540 N N . VAL A 1 200 ? 2.617 -5.399 -23.969 1.00 84.06 200 VAL A N 1
ATOM 1541 C CA . VAL A 1 200 ? 3.671 -6.033 -23.161 1.00 84.06 200 VAL A CA 1
ATOM 1542 C C . VAL A 1 200 ? 3.417 -5.866 -21.658 1.00 84.06 200 VAL A C 1
ATOM 1544 O O . VAL A 1 200 ? 3.678 -6.782 -20.888 1.00 84.06 200 VAL A O 1
ATOM 1547 N N . SER A 1 201 ? 2.813 -4.746 -21.238 1.00 81.44 201 SER A N 1
ATOM 1548 C CA . SER A 1 201 ? 2.437 -4.494 -19.841 1.00 81.44 201 SER A CA 1
ATOM 1549 C C . SER A 1 201 ? 1.473 -5.555 -19.287 1.00 81.44 201 SER A C 1
ATOM 1551 O O . SER A 1 201 ? 1.612 -5.976 -18.137 1.00 81.44 201 SER A O 1
ATOM 1553 N N . SER A 1 202 ? 0.533 -6.053 -20.105 1.00 76.19 202 SER A N 1
ATOM 1554 C CA . SER A 1 202 ? -0.420 -7.081 -19.662 1.00 76.19 202 SER A CA 1
ATOM 1555 C C . SER A 1 202 ? 0.222 -8.448 -19.432 1.00 76.19 202 SER A C 1
ATOM 1557 O O . SER A 1 202 ? -0.219 -9.176 -18.539 1.00 76.19 202 SER A O 1
ATOM 1559 N N . ASP A 1 203 ? 1.286 -8.779 -20.167 1.00 71.12 203 ASP A N 1
ATOM 1560 C CA . ASP A 1 203 ? 2.012 -10.040 -19.978 1.00 71.12 203 ASP A CA 1
ATOM 1561 C C . ASP A 1 203 ? 2.712 -10.062 -18.611 1.00 71.12 203 ASP A C 1
ATOM 1563 O O . ASP A 1 203 ? 2.621 -11.049 -17.880 1.00 71.12 203 ASP A O 1
ATOM 1567 N N . GLY A 1 204 ? 3.323 -8.939 -18.217 1.00 68.44 204 GLY A N 1
ATOM 1568 C CA . GLY A 1 204 ? 3.941 -8.789 -16.896 1.00 68.44 204 GLY A CA 1
ATOM 1569 C C . GLY A 1 204 ? 2.941 -8.941 -15.751 1.00 68.44 204 GLY A C 1
ATOM 1570 O O . GLY A 1 204 ? 3.177 -9.697 -14.813 1.00 68.44 204 GLY A O 1
ATOM 1571 N N . ILE A 1 205 ? 1.787 -8.273 -15.836 1.00 69.12 205 ILE A N 1
ATOM 1572 C CA . ILE A 1 205 ? 0.742 -8.380 -14.803 1.00 69.12 205 ILE A CA 1
ATOM 1573 C C . ILE A 1 205 ? 0.231 -9.821 -14.696 1.00 69.12 205 ILE A C 1
ATOM 1575 O O . ILE A 1 205 ? 0.092 -10.353 -13.596 1.00 69.12 205 ILE A O 1
ATOM 1579 N N . THR A 1 206 ? -0.012 -10.476 -15.832 1.00 67.75 206 THR A N 1
ATOM 1580 C CA . THR A 1 206 ? -0.506 -11.859 -15.860 1.00 67.75 206 THR A CA 1
ATOM 1581 C C . THR A 1 206 ? 0.490 -12.815 -15.206 1.00 67.75 206 THR A C 1
ATOM 1583 O O . THR A 1 206 ? 0.107 -13.643 -14.380 1.00 67.75 206 THR A O 1
ATOM 1586 N N . LEU A 1 207 ? 1.775 -12.673 -15.531 1.00 65.88 207 LEU A N 1
ATOM 1587 C CA . LEU A 1 207 ? 2.833 -13.519 -14.991 1.00 65.88 207 LEU A CA 1
ATOM 1588 C C . LEU A 1 207 ? 3.037 -13.306 -13.484 1.00 65.88 207 LEU A C 1
ATOM 1590 O O . LEU A 1 207 ? 3.155 -14.279 -12.742 1.00 65.88 207 LEU A O 1
ATOM 1594 N N . LEU A 1 208 ? 2.976 -12.057 -13.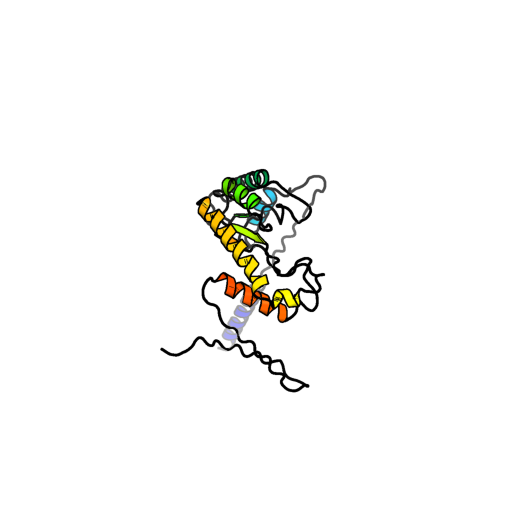014 1.00 66.44 208 LEU A N 1
ATOM 1595 C CA . LEU A 1 208 ? 3.004 -11.739 -11.586 1.00 66.44 208 LEU A CA 1
ATOM 1596 C C . LEU A 1 208 ? 1.863 -12.438 -10.826 1.00 66.44 208 LEU A C 1
ATOM 1598 O O . LEU A 1 208 ? 2.104 -13.083 -9.804 1.00 66.44 208 LEU A O 1
ATOM 1602 N N . LEU A 1 209 ? 0.629 -12.344 -11.334 1.00 66.06 209 LEU A N 1
ATOM 1603 C CA . LEU A 1 209 ? -0.544 -12.955 -10.698 1.00 66.06 209 LEU A CA 1
ATOM 1604 C C . LEU A 1 209 ? -0.432 -14.482 -10.615 1.00 66.06 209 LEU A C 1
ATOM 1606 O O . LEU A 1 209 ? -0.791 -15.070 -9.594 1.00 66.06 209 LEU A O 1
ATOM 1610 N N . ILE A 1 210 ? 0.107 -15.121 -11.658 1.00 62.47 210 ILE A N 1
ATOM 1611 C CA . ILE A 1 210 ? 0.388 -16.564 -11.659 1.00 62.47 210 ILE A CA 1
ATOM 1612 C C . ILE A 1 210 ? 1.375 -16.912 -10.536 1.00 62.47 210 ILE A C 1
ATOM 1614 O O . ILE A 1 210 ? 1.123 -17.830 -9.751 1.00 62.47 210 ILE A O 1
ATOM 1618 N N . ASN A 1 211 ? 2.460 -16.147 -10.404 1.00 60.53 211 ASN A N 1
ATOM 1619 C CA . ASN A 1 211 ? 3.516 -16.426 -9.429 1.00 60.53 211 ASN A CA 1
ATOM 1620 C C . ASN A 1 211 ? 3.067 -16.192 -7.975 1.00 60.53 211 ASN A C 1
ATOM 1622 O O . ASN A 1 211 ? 3.533 -16.873 -7.058 1.00 60.53 211 ASN A O 1
ATOM 1626 N N . MET A 1 212 ? 2.112 -15.286 -7.743 1.00 62.31 212 MET A N 1
ATOM 1627 C CA . MET A 1 212 ? 1.520 -15.058 -6.419 1.00 62.31 212 MET A CA 1
ATOM 1628 C C . MET A 1 212 ? 0.657 -16.226 -5.916 1.00 62.31 212 MET A C 1
ATOM 1630 O O . MET A 1 212 ? 0.538 -16.404 -4.705 1.00 62.31 212 MET A O 1
ATOM 1634 N N . HIS A 1 213 ? 0.071 -17.042 -6.801 1.00 59.88 213 HIS A N 1
ATOM 1635 C CA . HIS A 1 213 ? -0.839 -18.125 -6.401 1.00 59.88 213 HIS A CA 1
ATOM 1636 C C . HIS A 1 213 ? -0.126 -19.401 -5.900 1.00 59.88 213 HIS A C 1
ATOM 1638 O O . HIS A 1 213 ? -0.776 -20.371 -5.522 1.00 59.88 213 HIS A O 1
ATOM 1644 N N . GLY A 1 214 ? 1.212 -19.414 -5.847 1.00 52.59 214 GLY A N 1
ATOM 1645 C CA . GLY A 1 214 ? 1.970 -20.356 -5.013 1.00 52.59 214 GLY A CA 1
ATOM 1646 C C . GLY A 1 214 ? 1.880 -21.846 -5.370 1.00 52.59 214 GLY A C 1
ATOM 1647 O O . GLY A 1 214 ? 2.224 -22.672 -4.528 1.00 52.59 214 GLY A O 1
ATOM 1648 N N . GLY A 1 215 ? 1.459 -22.228 -6.581 1.00 47.50 215 GLY A N 1
ATOM 1649 C CA . GLY A 1 215 ? 1.444 -23.656 -6.935 1.00 47.50 215 GLY A CA 1
ATOM 1650 C C . GLY A 1 215 ? 0.867 -24.068 -8.285 1.00 47.50 215 GLY A C 1
ATOM 1651 O O . GLY A 1 215 ? 1.035 -25.222 -8.663 1.00 47.50 215 GLY A O 1
ATOM 1652 N N . THR A 1 216 ? 0.233 -23.170 -9.041 1.00 44.88 216 THR A N 1
ATOM 1653 C CA . THR A 1 216 ? -0.189 -23.485 -10.414 1.00 44.88 216 THR A CA 1
ATOM 1654 C C . THR A 1 216 ? 0.654 -22.664 -11.371 1.00 44.88 216 THR A C 1
ATOM 1656 O O . THR A 1 216 ? 0.281 -21.553 -11.735 1.00 44.88 216 THR A O 1
ATOM 1659 N N . THR A 1 217 ? 1.813 -23.189 -11.765 1.00 39.84 217 THR A N 1
ATOM 1660 C CA . THR A 1 217 ? 2.523 -22.675 -12.938 1.00 39.84 217 THR A CA 1
ATOM 1661 C C . THR A 1 217 ? 1.618 -22.926 -14.137 1.00 39.84 217 THR A C 1
ATOM 1663 O O . THR A 1 217 ? 1.614 -24.015 -14.710 1.00 39.84 217 THR A O 1
ATOM 1666 N N . VAL A 1 218 ? 0.788 -21.949 -14.499 1.00 38.69 218 VAL A N 1
ATOM 1667 C CA . VAL A 1 218 ? 0.107 -21.994 -15.787 1.00 38.69 218 VAL A CA 1
ATOM 1668 C C . VAL A 1 218 ? 1.207 -21.780 -16.816 1.00 38.69 218 VAL A C 1
ATOM 1670 O O . VAL A 1 218 ? 1.735 -20.679 -16.945 1.00 38.69 218 VAL A O 1
ATOM 1673 N N . ASN A 1 219 ? 1.605 -22.848 -17.508 1.00 36.69 219 ASN A N 1
ATOM 1674 C CA . ASN A 1 219 ? 2.439 -22.728 -18.697 1.00 36.69 219 ASN A CA 1
ATOM 1675 C C . ASN A 1 219 ? 1.622 -21.965 -19.743 1.00 36.69 219 ASN A C 1
ATOM 1677 O O . ASN A 1 219 ? 0.832 -22.549 -20.482 1.00 36.69 219 ASN A O 1
ATOM 1681 N N . VAL A 1 220 ? 1.771 -20.643 -19.773 1.00 38.12 220 VAL A N 1
ATOM 1682 C CA . VAL A 1 220 ? 1.204 -19.816 -20.833 1.00 38.12 220 VAL A CA 1
ATOM 1683 C C . VAL A 1 220 ? 2.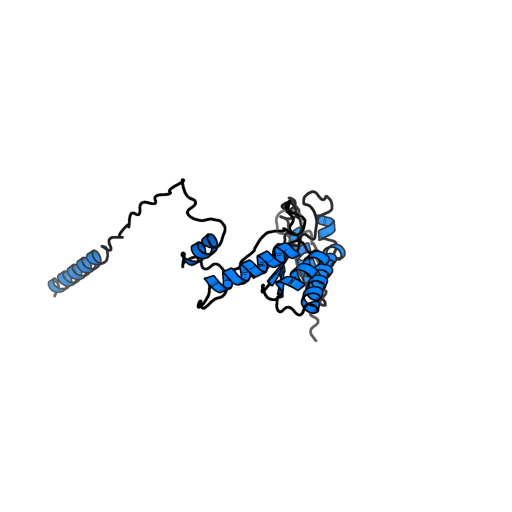188 -19.862 -21.996 1.00 38.12 220 VAL A C 1
ATOM 1685 O O . VAL A 1 220 ? 3.140 -19.088 -22.068 1.00 38.12 220 VAL A O 1
ATOM 1688 N N . SER A 1 221 ? 1.989 -20.807 -22.912 1.00 34.53 221 SER A N 1
ATOM 1689 C CA . SER A 1 221 ? 2.709 -20.809 -24.184 1.00 34.53 221 SER A CA 1
ATOM 1690 C C . SER A 1 221 ? 2.137 -19.708 -25.080 1.00 34.53 221 SER A C 1
ATOM 1692 O O . SER A 1 221 ? 1.103 -19.890 -25.718 1.00 34.53 221 SER A O 1
ATOM 1694 N N . LEU A 1 222 ? 2.799 -18.548 -25.124 1.00 36.66 222 LEU A N 1
ATOM 1695 C CA . LEU A 1 222 ? 2.496 -17.498 -26.097 1.00 36.66 222 LEU A CA 1
ATOM 1696 C C . LEU A 1 222 ? 3.153 -17.839 -27.441 1.00 36.66 222 LEU A C 1
ATOM 1698 O O . LEU A 1 222 ? 4.364 -17.702 -27.610 1.00 36.66 222 LEU A O 1
ATOM 1702 N N . SER A 1 223 ? 2.353 -18.256 -28.421 1.00 36.19 223 SER A N 1
ATOM 1703 C CA . SER A 1 223 ? 2.788 -18.338 -29.817 1.00 36.19 223 SER A CA 1
ATOM 1704 C C . SER A 1 223 ? 2.305 -17.103 -30.580 1.00 36.19 223 SER A C 1
ATOM 1706 O O . SER A 1 223 ? 1.105 -16.951 -30.815 1.00 36.19 223 SER A O 1
ATOM 1708 N N . VAL A 1 224 ? 3.229 -16.231 -30.990 1.00 38.25 224 VAL A N 1
ATOM 1709 C CA . VAL A 1 224 ? 2.928 -15.118 -31.901 1.00 38.25 224 VAL A CA 1
ATOM 1710 C C . VAL A 1 224 ? 3.033 -15.634 -33.333 1.00 38.25 224 VAL A C 1
ATOM 1712 O O . VAL A 1 224 ? 4.127 -15.843 -33.853 1.00 38.25 224 VAL A O 1
ATOM 1715 N N . GLY A 1 225 ? 1.888 -15.869 -33.971 1.00 37.59 225 GLY A N 1
ATOM 1716 C CA . GLY A 1 225 ? 1.831 -16.105 -35.410 1.00 37.59 225 GLY A CA 1
ATOM 1717 C C . GLY A 1 225 ? 1.842 -14.770 -36.147 1.00 37.59 225 GLY A C 1
ATOM 1718 O O . GLY A 1 225 ? 0.914 -13.978 -35.988 1.00 37.59 225 GLY A O 1
ATOM 1719 N N . LEU A 1 226 ? 2.865 -14.518 -36.965 1.00 37.47 226 LEU A N 1
ATOM 1720 C CA . LEU A 1 226 ? 2.797 -13.471 -37.983 1.00 37.47 226 LEU A CA 1
ATOM 1721 C C . LEU A 1 226 ? 1.779 -13.926 -39.036 1.00 37.47 226 LEU A C 1
ATOM 1723 O O . LEU A 1 226 ? 2.111 -14.700 -39.928 1.00 37.47 226 LEU A O 1
ATOM 1727 N N . ALA A 1 227 ? 0.525 -13.496 -38.898 1.00 39.00 227 ALA A N 1
ATOM 1728 C CA . ALA A 1 227 ? -0.391 -13.488 -40.028 1.00 39.00 227 ALA A CA 1
ATOM 1729 C C . ALA A 1 227 ? 0.055 -12.356 -40.956 1.00 39.00 227 ALA A C 1
ATOM 1731 O O . ALA A 1 227 ? 0.365 -11.266 -40.470 1.00 39.00 227 ALA A O 1
ATOM 1732 N N . ASP A 1 228 ? 0.151 -12.666 -42.248 1.00 42.00 228 ASP A N 1
ATOM 1733 C CA . ASP A 1 228 ? 0.737 -11.833 -43.292 1.00 42.00 228 ASP A CA 1
ATOM 1734 C C . ASP A 1 228 ? 0.519 -10.332 -43.092 1.00 42.00 228 ASP A C 1
ATOM 1736 O O . ASP A 1 228 ? -0.571 -9.851 -42.759 1.00 42.00 228 ASP A O 1
ATOM 1740 N N . ALA A 1 229 ? 1.605 -9.591 -43.317 1.00 45.22 229 ALA A N 1
ATOM 1741 C CA . ALA A 1 229 ? 1.596 -8.144 -43.378 1.00 45.22 229 ALA A CA 1
ATOM 1742 C C . ALA A 1 229 ? 0.395 -7.680 -44.216 1.00 45.22 229 ALA A C 1
ATOM 1744 O O . ALA A 1 229 ? 0.158 -8.204 -45.299 1.00 45.22 229 ALA A O 1
ATOM 1745 N N . TYR A 1 230 ? -0.321 -6.677 -43.704 1.00 44.44 230 TYR A N 1
ATOM 1746 C CA . TYR A 1 230 ? -1.521 -6.047 -44.268 1.00 44.44 230 TYR A CA 1
ATOM 1747 C C . TYR A 1 230 ? -2.881 -6.651 -43.829 1.00 44.44 230 TYR A C 1
ATOM 1749 O O . TYR A 1 230 ? -3.536 -7.377 -44.566 1.00 44.44 230 TYR A O 1
ATOM 1757 N N . LYS A 1 231 ? -3.383 -6.127 -42.691 1.00 45.84 231 LYS A N 1
ATOM 1758 C CA . LYS A 1 231 ? -4.813 -5.876 -42.351 1.00 45.84 231 LYS A CA 1
ATOM 1759 C C . LYS A 1 231 ? -5.621 -6.837 -41.453 1.00 45.84 231 LYS A C 1
ATOM 1761 O O . LYS A 1 231 ? -6.847 -6.806 -41.534 1.00 45.84 231 LYS A O 1
ATOM 1766 N N . THR A 1 232 ? -5.042 -7.541 -40.483 1.00 36.59 232 THR A N 1
ATOM 1767 C CA . THR A 1 232 ? -5.874 -8.148 -39.411 1.00 36.59 232 THR A CA 1
ATOM 1768 C C . THR A 1 232 ? -5.265 -8.025 -38.016 1.00 36.59 232 THR A C 1
ATOM 1770 O O . THR A 1 232 ? -4.040 -8.066 -37.896 1.00 36.59 232 THR A O 1
ATOM 1773 N N . PRO A 1 233 ? -6.091 -7.859 -36.958 1.00 32.88 233 PRO A N 1
ATOM 1774 C CA . PRO A 1 233 ? -5.610 -7.866 -35.582 1.00 32.88 233 PRO A CA 1
ATOM 1775 C C . PRO A 1 233 ? -4.929 -9.200 -35.271 1.00 32.88 233 PRO A C 1
ATOM 1777 O O . PRO A 1 233 ? -5.405 -10.265 -35.667 1.00 32.88 233 PRO A O 1
ATOM 1780 N N . VAL A 1 234 ? -3.799 -9.113 -34.572 1.00 37.78 234 VAL A N 1
ATOM 1781 C CA . VAL A 1 234 ? -3.021 -10.257 -34.091 1.00 37.78 234 VAL A CA 1
ATOM 1782 C C . VAL A 1 234 ? -3.930 -11.137 -33.235 1.00 37.78 234 VAL A C 1
ATOM 1784 O O . VAL A 1 234 ? -4.428 -10.704 -32.197 1.00 37.78 234 VAL A O 1
ATOM 1787 N N . LEU A 1 235 ? -4.169 -12.369 -33.684 1.00 33.78 235 LEU A N 1
ATOM 1788 C CA . LEU A 1 235 ? -4.955 -13.337 -32.932 1.00 33.78 235 LEU A CA 1
ATOM 1789 C C . LEU A 1 235 ? -4.049 -14.002 -31.892 1.00 33.78 235 LEU A C 1
ATOM 1791 O O . LEU A 1 235 ? -3.272 -14.902 -32.210 1.00 33.78 235 LEU A O 1
ATOM 1795 N N . LEU A 1 236 ? -4.158 -13.559 -30.642 1.00 36.62 236 LEU A N 1
ATOM 1796 C CA . LEU A 1 236 ? -3.563 -14.246 -29.500 1.00 36.62 236 LEU A CA 1
ATOM 1797 C C . LEU A 1 236 ? -4.385 -15.489 -29.175 1.00 36.62 236 LEU A C 1
ATOM 1799 O O . LEU A 1 236 ? -5.542 -15.405 -28.761 1.00 36.62 236 LEU A O 1
ATOM 1803 N N . ARG A 1 237 ? -3.777 -16.658 -29.364 1.00 34.69 237 ARG A N 1
ATOM 1804 C CA . ARG A 1 237 ? -4.365 -17.930 -28.960 1.00 34.69 237 ARG A CA 1
ATOM 1805 C C . ARG A 1 237 ? -3.781 -18.327 -27.609 1.00 34.69 237 ARG A C 1
ATOM 1807 O O . ARG A 1 237 ? -2.642 -18.767 -27.535 1.00 34.69 237 ARG A O 1
ATOM 1814 N N . ILE A 1 238 ? -4.566 -18.157 -26.551 1.00 37.50 238 ILE A N 1
ATOM 1815 C CA . ILE A 1 238 ? -4.224 -18.645 -25.213 1.00 37.50 238 ILE A CA 1
ATOM 1816 C C . ILE A 1 238 ? -4.636 -20.119 -25.157 1.00 37.50 238 ILE A C 1
ATOM 1818 O O . ILE A 1 238 ? -5.826 -20.429 -25.217 1.00 37.50 238 ILE A O 1
ATOM 1822 N N . THR A 1 239 ? -3.675 -21.038 -25.078 1.00 37.88 239 THR A N 1
ATOM 1823 C CA . THR A 1 239 ? -3.951 -22.464 -24.851 1.00 37.88 239 THR A CA 1
ATOM 1824 C C . THR A 1 239 ? -3.484 -22.858 -23.458 1.00 37.88 239 THR A C 1
ATOM 1826 O O . THR A 1 239 ? -2.333 -22.636 -23.100 1.00 37.88 239 THR A O 1
ATOM 1829 N N . ASN A 1 240 ? -4.393 -23.438 -22.676 1.00 37.31 240 ASN A N 1
ATOM 1830 C CA . ASN A 1 240 ? -4.082 -24.067 -21.399 1.00 37.31 240 ASN A CA 1
ATOM 1831 C C . ASN A 1 240 ? -3.792 -25.553 -21.650 1.00 37.31 240 ASN A C 1
ATOM 1833 O O . ASN A 1 240 ? -4.710 -26.306 -21.976 1.00 37.31 240 ASN A O 1
ATOM 1837 N N . ASP A 1 241 ? -2.533 -25.964 -21.506 1.00 42.34 241 ASP A N 1
ATOM 1838 C CA . ASP A 1 241 ? -2.085 -27.340 -21.769 1.00 42.34 241 ASP A CA 1
ATOM 1839 C C . ASP A 1 241 ? -2.373 -28.315 -20.604 1.00 42.34 241 ASP A C 1
ATOM 1841 O O . ASP A 1 241 ? -1.883 -29.438 -20.581 1.00 42.34 241 ASP A O 1
ATOM 1845 N N . GLN A 1 242 ? -3.169 -27.905 -19.606 1.00 41.31 242 GLN A N 1
ATOM 1846 C CA . GLN A 1 242 ? -3.485 -28.720 -18.420 1.00 41.31 242 GLN A CA 1
ATOM 1847 C C . GLN A 1 242 ? -4.847 -29.436 -18.477 1.00 41.31 242 GLN A C 1
ATOM 1849 O O . GLN A 1 242 ? -5.285 -29.991 -17.476 1.00 41.31 242 GLN A O 1
ATOM 1854 N N . ASN A 1 243 ? -5.525 -29.483 -19.630 1.00 36.78 243 ASN A N 1
ATOM 1855 C CA . ASN A 1 243 ? -6.708 -30.337 -19.806 1.00 36.78 243 ASN A CA 1
ATOM 1856 C C . ASN A 1 243 ? -6.353 -31.635 -20.543 1.00 36.78 243 ASN A C 1
ATOM 1858 O O . ASN A 1 243 ? -6.770 -31.858 -21.681 1.00 36.78 243 ASN A O 1
ATOM 1862 N N . LEU A 1 244 ? -5.646 -32.537 -19.859 1.00 32.66 244 LEU A N 1
ATOM 1863 C CA . LEU A 1 244 ? -5.860 -33.957 -20.115 1.00 32.66 244 LEU A CA 1
ATOM 1864 C C . LEU A 1 244 ? -7.134 -34.341 -19.366 1.00 32.66 244 LEU A C 1
ATOM 1866 O O . LEU A 1 244 ? -7.203 -34.304 -18.144 1.00 32.66 244 LEU A O 1
ATOM 1870 N N . LYS A 1 245 ? -8.185 -34.654 -20.126 1.00 37.34 245 LYS A N 1
ATOM 1871 C CA . LYS A 1 245 ? -9.299 -35.439 -19.599 1.00 37.34 245 LYS A CA 1
ATOM 1872 C C . LYS A 1 245 ? -8.714 -36.689 -18.920 1.00 37.34 245 LYS A C 1
ATOM 1874 O O . LYS A 1 245 ? -7.976 -37.408 -19.595 1.00 37.34 245 LYS A O 1
ATOM 1879 N N . HIS A 1 246 ? -9.161 -36.937 -17.684 1.00 32.19 246 HIS A N 1
ATOM 1880 C CA . HIS A 1 246 ? -8.844 -38.033 -16.748 1.00 32.19 246 HIS A CA 1
ATOM 1881 C C . HIS A 1 246 ? -7.805 -37.716 -15.673 1.00 32.19 246 HIS A C 1
ATOM 1883 O O . HIS A 1 246 ? -6.624 -37.508 -16.013 1.00 32.19 246 HIS A O 1
#

Solvent-accessible surface area (backbone atoms only — not comparable to full-atom values): 14987 Å² total; per-residue (Å²): 120,72,70,63,57,56,51,54,54,50,52,52,52,52,52,52,56,61,70,69,60,76,74,78,80,78,79,88,76,86,88,82,82,64,88,88,53,82,91,61,57,100,53,72,49,52,58,52,55,57,66,74,41,88,80,66,87,60,86,56,62,48,66,94,53,68,24,36,72,71,77,69,89,48,72,52,57,34,71,57,51,22,54,51,45,42,50,49,38,52,51,51,52,62,74,44,60,93,53,97,68,81,66,47,34,40,36,59,36,16,65,85,43,76,69,50,51,47,53,22,46,70,71,25,38,91,40,40,51,30,39,23,28,40,46,51,75,51,36,55,32,84,48,90,54,42,69,57,40,40,72,35,65,76,52,46,48,53,55,46,52,54,55,52,50,53,52,48,48,38,60,74,66,67,41,86,38,45,83,45,79,66,43,74,67,36,28,36,83,91,23,29,89,88,38,63,81,34,74,66,40,54,54,29,56,53,53,36,57,42,59,62,65,75,77,59,84,74,67,74,60,82,62,86,70,86,69,69,90,86,88,73,84,80,74,80,60,87,53,75,84,82,76,67,87,128